Protein AF-A0A948AQM3-F1 (afdb_monomer_lite)

Secondary structure (DSSP, 8-state):
-TT--PPPHHHHTT--TTGGGHHHHHHH-SS------------HHHHHHHHHHHHHHHHHHHHHHT--BTTTB--------BEEESSSSTT--B-TT-SSHHHHHHHHHHHHHHHHHHTSEE-SHHHHHHHHHHHB-TT-TT-TT--BSS-BGGGTHHHHHHHHHHHHHHHHTPPPEEEEEEEEEETTTT-----TTSS------EETTEEEEEEEEEEEE--

Radius of gyration: 18.21 Å; chains: 1; bounding box: 45×46×48 Å

Sequence (223 aa):
LDGIVEVAPGRQAAEHSIEALLPWLGAAVEEPLFVPILVSGMELDTLQAQADALAAVLADICREHGWVPGRDLGLLISADAVHYGCEGWGGNGYAPFGCDEAGHAAGRAQDLTLAAATLAGPLGDASVVAFVRLVWDPSRPDYPDYPYRITWCGLYSIPFGLTVAARLQERLGAPPLTGELLRYGDSVTDGRLAAPGTRLGVTAPNTLAHWVGYATVVYRPED

Structure (mmCIF, N/CA/C/O backbone):
data_AF-A0A948AQM3-F1
#
_entry.id   AF-A0A948AQM3-F1
#
loop_
_atom_site.group_PDB
_atom_site.id
_atom_site.type_symbol
_atom_site.label_atom_id
_atom_site.label_alt_id
_atom_site.label_comp_id
_atom_site.label_asym_id
_atom_site.label_entity_id
_atom_site.label_seq_id
_atom_site.pdbx_PDB_ins_code
_atom_site.Cartn_x
_atom_site.Cartn_y
_atom_site.Cartn_z
_atom_site.occupancy
_atom_site.B_iso_or_equiv
_atom_site.auth_seq_id
_atom_site.auth_comp_id
_atom_site.auth_asym_id
_atom_site.auth_atom_id
_atom_site.pdbx_PDB_model_num
ATOM 1 N N . LEU A 1 1 ? -24.115 5.348 4.100 1.00 53.94 1 LEU A N 1
ATOM 2 C CA . LEU A 1 1 ? -22.843 5.164 3.375 1.00 53.94 1 LEU A CA 1
ATOM 3 C C . LEU A 1 1 ? -23.112 5.529 1.923 1.00 53.94 1 LEU A C 1
ATOM 5 O O . LEU A 1 1 ? -23.433 4.651 1.134 1.00 53.94 1 LEU A O 1
ATOM 9 N N . ASP A 1 2 ? -23.091 6.820 1.596 1.00 58.25 2 ASP A N 1
ATOM 10 C CA . ASP A 1 2 ? -23.223 7.248 0.199 1.00 58.25 2 ASP A CA 1
ATOM 11 C C . ASP A 1 2 ? -21.875 7.016 -0.495 1.00 58.25 2 ASP A C 1
ATOM 13 O O . ASP A 1 2 ? -20.850 7.496 -0.013 1.00 58.25 2 ASP A O 1
ATOM 17 N N . GLY A 1 3 ? -21.866 6.251 -1.591 1.00 62.78 3 GLY A N 1
ATOM 18 C CA . GLY A 1 3 ? -20.657 5.954 -2.376 1.00 62.78 3 GLY A CA 1
ATOM 19 C C . GLY A 1 3 ? -20.102 4.530 -2.245 1.00 62.78 3 GLY A C 1
ATOM 20 O O . GLY A 1 3 ? -19.254 4.152 -3.047 1.00 62.78 3 GLY A O 1
ATOM 21 N N . ILE A 1 4 ? -20.605 3.712 -1.313 1.00 72.50 4 ILE A N 1
ATOM 22 C CA . ILE A 1 4 ? -20.295 2.273 -1.258 1.00 72.50 4 ILE A CA 1
ATOM 23 C C . ILE A 1 4 ? -21.372 1.515 -2.032 1.00 72.50 4 ILE A C 1
ATOM 25 O O . ILE A 1 4 ? -22.563 1.659 -1.757 1.00 72.50 4 ILE A O 1
ATOM 29 N N . VAL A 1 5 ? -20.948 0.710 -3.004 1.00 81.81 5 VAL A N 1
ATOM 30 C CA . VAL A 1 5 ? -21.833 -0.062 -3.882 1.00 81.81 5 VAL A CA 1
ATOM 31 C C . VAL A 1 5 ? -21.447 -1.534 -3.874 1.00 81.81 5 VAL A C 1
ATOM 33 O O . VAL A 1 5 ? -20.279 -1.884 -3.717 1.00 81.81 5 VAL A O 1
ATOM 36 N N . GLU A 1 6 ? -22.434 -2.403 -4.067 1.00 86.31 6 GLU A N 1
ATOM 37 C CA . GLU A 1 6 ? -22.185 -3.825 -4.283 1.00 86.31 6 GLU A CA 1
ATOM 38 C C . GLU A 1 6 ? -21.561 -4.037 -5.669 1.00 86.31 6 GLU A C 1
ATOM 40 O O . GLU A 1 6 ? -22.060 -3.538 -6.683 1.00 86.31 6 GLU A O 1
ATOM 45 N N . VAL A 1 7 ? -20.454 -4.779 -5.720 1.00 85.75 7 VAL A N 1
ATOM 46 C CA . VAL A 1 7 ? -19.784 -5.104 -6.981 1.00 85.75 7 VAL A CA 1
ATOM 47 C C . VAL A 1 7 ? -20.478 -6.298 -7.623 1.00 85.75 7 VAL A C 1
ATOM 49 O O . VAL A 1 7 ? -20.646 -7.343 -7.003 1.00 85.75 7 VAL A O 1
ATOM 52 N N . ALA A 1 8 ? -20.848 -6.163 -8.899 1.00 87.94 8 ALA A N 1
ATOM 53 C CA . ALA A 1 8 ? -21.481 -7.248 -9.641 1.00 87.94 8 ALA A CA 1
ATOM 54 C C . ALA A 1 8 ? -20.597 -8.520 -9.642 1.00 87.94 8 ALA A C 1
ATOM 56 O O . ALA A 1 8 ? -19.400 -8.410 -9.929 1.00 87.94 8 ALA A O 1
ATOM 57 N N . PRO A 1 9 ? -21.159 -9.733 -9.453 1.00 86.94 9 PRO A N 1
ATOM 58 C CA . PRO A 1 9 ? -20.371 -10.965 -9.319 1.00 86.94 9 PRO A CA 1
ATOM 59 C C . PRO A 1 9 ? -19.386 -11.219 -10.466 1.00 86.94 9 PRO A C 1
ATOM 61 O O . PRO A 1 9 ? -18.257 -11.641 -10.241 1.00 86.94 9 PRO A O 1
ATOM 64 N N . GLY A 1 10 ? -19.778 -10.911 -11.707 1.00 88.06 10 GLY A N 1
ATOM 65 C CA . GLY A 1 10 ? -18.899 -11.068 -12.870 1.00 88.06 10 GLY A CA 1
ATOM 66 C C . GLY A 1 10 ? -17.709 -10.103 -12.886 1.00 88.06 10 GLY A C 1
ATOM 67 O O . GLY A 1 10 ? -16.661 -10.447 -13.418 1.00 88.06 10 GLY A O 1
ATOM 68 N N . ARG A 1 11 ? -17.848 -8.909 -12.292 1.00 84.50 11 ARG A N 1
ATOM 69 C CA . ARG A 1 11 ? -16.737 -7.958 -12.125 1.00 84.50 11 ARG A CA 1
ATOM 70 C C . ARG A 1 11 ? -15.799 -8.421 -11.022 1.00 84.50 11 ARG A C 1
ATOM 72 O O . ARG A 1 11 ? -14.595 -8.398 -11.226 1.00 84.50 11 ARG A O 1
ATOM 79 N N . GLN A 1 12 ? -16.352 -8.899 -9.910 1.00 84.69 12 GLN A N 1
ATOM 80 C CA . GLN A 1 12 ? -15.562 -9.461 -8.819 1.00 84.69 12 GLN A CA 1
ATOM 81 C C . GLN A 1 12 ? -14.762 -10.690 -9.274 1.00 84.69 12 GLN A C 1
ATOM 83 O O . GLN A 1 12 ? -13.582 -10.786 -8.974 1.00 84.69 12 GLN A O 1
ATOM 88 N N . ALA A 1 13 ? -15.371 -11.594 -10.047 1.00 84.69 13 ALA A N 1
ATOM 89 C CA . ALA A 1 13 ? -14.701 -12.790 -10.565 1.00 84.69 13 ALA A CA 1
ATOM 90 C C . ALA A 1 13 ? -13.632 -12.502 -11.637 1.00 84.69 13 ALA A C 1
ATOM 92 O O . ALA A 1 13 ? -12.812 -13.368 -11.924 1.00 84.69 13 ALA A O 1
ATOM 93 N N . ALA A 1 14 ? -13.661 -11.323 -12.263 1.00 84.56 14 ALA A N 1
ATOM 94 C CA . ALA A 1 14 ? -12.651 -10.900 -13.233 1.00 84.56 14 ALA A CA 1
ATOM 95 C C . ALA A 1 14 ? -11.462 -10.173 -12.577 1.00 84.56 14 ALA A C 1
ATOM 97 O O . ALA A 1 14 ? -10.446 -9.942 -13.233 1.00 84.56 14 ALA A O 1
ATOM 98 N N . GLU A 1 15 ? -11.601 -9.782 -11.311 1.00 86.12 15 GLU A N 1
ATOM 99 C CA . GLU A 1 15 ? -10.622 -8.997 -10.573 1.00 86.12 15 GLU A CA 1
ATOM 100 C C . GLU A 1 15 ? -9.661 -9.908 -9.805 1.00 86.12 15 GLU A C 1
ATOM 102 O O . GLU A 1 15 ? -10.081 -10.794 -9.065 1.00 86.12 15 GLU A O 1
ATOM 107 N N . HIS A 1 16 ? -8.361 -9.672 -9.963 1.00 84.50 16 HIS A N 1
ATOM 108 C CA . HIS A 1 16 ? -7.306 -10.548 -9.447 1.00 84.50 16 HIS A CA 1
ATOM 109 C C . HIS A 1 16 ? -6.501 -9.913 -8.306 1.00 84.50 16 HIS A C 1
ATOM 111 O O . HIS A 1 16 ? -5.803 -10.627 -7.585 1.00 84.50 16 HIS A O 1
ATOM 117 N N . SER A 1 17 ? -6.620 -8.598 -8.087 1.00 88.00 17 SER A N 1
ATOM 118 C CA . SER A 1 17 ? -5.914 -7.886 -7.011 1.00 88.00 17 SER A CA 1
ATOM 119 C C . SER A 1 17 ? -6.258 -8.420 -5.617 1.00 88.00 17 SER A C 1
ATOM 121 O O . SER A 1 17 ? -5.385 -8.476 -4.754 1.00 88.00 17 SER A O 1
ATOM 123 N N . ILE A 1 18 ? -7.494 -8.872 -5.388 1.00 88.94 18 ILE A N 1
ATOM 124 C CA . ILE A 1 18 ? -7.895 -9.509 -4.122 1.00 88.94 18 ILE A CA 1
ATOM 125 C C . ILE A 1 18 ? -7.553 -11.003 -4.122 1.00 88.94 18 ILE A C 1
ATOM 127 O O . ILE A 1 18 ? -7.060 -11.518 -3.118 1.00 88.94 18 ILE A O 1
ATOM 131 N N . GLU A 1 19 ? -7.789 -11.701 -5.239 1.00 88.06 19 GLU A N 1
ATOM 132 C CA . GLU A 1 19 ? -7.562 -13.149 -5.358 1.00 88.06 19 GLU A CA 1
ATOM 133 C C . GLU A 1 19 ? -6.119 -13.532 -5.000 1.00 88.06 19 GLU A C 1
ATOM 135 O O . GLU A 1 19 ? -5.902 -14.521 -4.299 1.00 88.06 19 GLU A O 1
ATOM 140 N N . ALA A 1 20 ? -5.141 -12.712 -5.401 1.00 86.25 20 ALA A N 1
ATOM 141 C CA . ALA A 1 20 ? -3.721 -12.946 -5.144 1.00 86.25 20 ALA A CA 1
ATOM 142 C C . ALA A 1 20 ? -3.358 -13.066 -3.649 1.00 86.25 20 ALA A C 1
ATOM 144 O O . ALA A 1 20 ? -2.362 -13.708 -3.310 1.00 86.25 20 ALA A O 1
ATOM 145 N N . LEU A 1 21 ? -4.160 -12.489 -2.747 1.00 89.56 21 LEU A N 1
ATOM 146 C CA . LEU A 1 21 ? -3.937 -12.558 -1.300 1.00 89.56 21 LEU A CA 1
ATOM 147 C C . LEU A 1 21 ? -4.507 -13.835 -0.665 1.00 89.56 21 LEU A C 1
ATOM 149 O O . LEU A 1 21 ? -4.036 -14.254 0.393 1.00 89.56 21 LEU A O 1
ATOM 153 N N . LEU A 1 22 ? -5.505 -14.465 -1.292 1.00 88.69 22 LEU A N 1
ATOM 154 C CA . LEU A 1 22 ? -6.268 -15.561 -0.687 1.00 88.69 22 LEU A CA 1
ATOM 155 C C . LEU A 1 22 ? -5.419 -16.801 -0.361 1.00 88.69 22 LEU A C 1
ATOM 157 O O . LEU A 1 22 ? -5.590 -17.334 0.737 1.00 88.69 22 LEU A O 1
ATOM 161 N N . PRO A 1 23 ? -4.481 -17.260 -1.220 1.00 88.12 23 PRO A N 1
ATOM 162 C CA . PRO A 1 23 ? -3.626 -18.396 -0.878 1.00 88.12 23 PRO A CA 1
ATOM 163 C C . PRO A 1 23 ? -2.764 -18.138 0.362 1.00 88.12 23 PRO A C 1
ATOM 165 O O . PRO A 1 23 ? -2.573 -19.036 1.178 1.00 88.12 23 PRO A O 1
ATOM 168 N N . TRP A 1 24 ? -2.268 -16.909 0.524 1.00 89.50 24 TRP A N 1
ATOM 169 C CA . TRP A 1 24 ? -1.444 -16.522 1.669 1.00 89.50 24 TRP A CA 1
ATOM 170 C C . TRP A 1 24 ? -2.276 -16.388 2.938 1.00 89.50 24 TRP A C 1
ATOM 172 O O . TRP A 1 24 ? -1.865 -16.868 3.992 1.00 89.50 24 TRP A O 1
ATOM 182 N N . LEU A 1 25 ? -3.469 -15.802 2.826 1.00 90.75 25 LEU A N 1
ATOM 183 C CA . LEU A 1 25 ? -4.405 -15.703 3.938 1.00 90.75 25 LEU A CA 1
ATOM 184 C C . LEU A 1 25 ? -4.818 -17.092 4.442 1.00 90.75 25 LEU A C 1
ATOM 186 O O . LEU A 1 25 ? -4.755 -17.337 5.641 1.00 90.75 25 LEU A O 1
ATOM 190 N N . GLY A 1 26 ? -5.160 -18.016 3.539 1.00 90.81 26 GLY A N 1
ATOM 191 C CA . GLY A 1 26 ? -5.512 -19.395 3.896 1.00 90.81 26 GLY A CA 1
ATOM 192 C C . GLY A 1 26 ? -4.338 -20.232 4.417 1.00 90.81 26 GLY A C 1
ATOM 193 O O . GLY A 1 26 ? -4.551 -21.219 5.111 1.00 90.81 26 GLY A O 1
ATOM 194 N N . ALA A 1 27 ? -3.094 -19.850 4.111 1.00 91.75 27 ALA A N 1
ATOM 195 C CA . ALA A 1 27 ? -1.911 -20.467 4.711 1.00 91.75 27 ALA A CA 1
ATOM 196 C C . ALA A 1 27 ? -1.614 -19.925 6.121 1.00 91.75 27 ALA A C 1
ATOM 198 O O . ALA A 1 27 ? -1.033 -20.635 6.939 1.00 91.75 27 ALA A O 1
ATOM 199 N N . ALA A 1 28 ? -1.978 -18.669 6.394 1.00 90.50 28 ALA A N 1
ATOM 200 C CA . ALA A 1 28 ? -1.720 -17.997 7.665 1.00 90.50 28 ALA A CA 1
ATOM 201 C C . ALA A 1 28 ? -2.848 -18.183 8.695 1.00 90.50 28 ALA A C 1
ATOM 203 O O . ALA A 1 28 ? -2.590 -18.141 9.897 1.00 90.50 28 ALA A O 1
ATOM 204 N N . VAL A 1 29 ? -4.086 -18.369 8.234 1.00 89.62 29 VAL A N 1
ATOM 205 C CA . VAL A 1 29 ? -5.298 -18.451 9.057 1.00 89.62 29 VAL A CA 1
ATOM 206 C C . VAL A 1 29 ? -6.098 -19.682 8.634 1.00 89.62 29 VAL A C 1
ATOM 208 O O . VAL A 1 29 ? -6.415 -19.828 7.459 1.00 89.62 29 VAL A O 1
ATOM 211 N N . GLU A 1 30 ? -6.425 -20.559 9.588 1.00 86.19 30 GLU A N 1
ATOM 212 C CA . GLU A 1 30 ? -7.079 -21.856 9.328 1.00 86.19 30 GLU A CA 1
ATOM 213 C C . GLU A 1 30 ? -8.487 -21.705 8.724 1.00 86.19 30 GLU A C 1
ATOM 215 O O . GLU A 1 30 ? -8.843 -22.420 7.789 1.00 86.19 30 GLU A O 1
ATOM 220 N N . GLU A 1 31 ? -9.262 -20.725 9.198 1.00 89.00 31 GLU A N 1
ATOM 221 C CA . GLU A 1 31 ? -10.617 -20.426 8.716 1.00 89.00 31 GLU A CA 1
ATOM 222 C C . GLU A 1 31 ? -10.788 -18.911 8.497 1.00 89.00 31 GLU A C 1
ATOM 224 O O . GLU A 1 31 ? -11.353 -18.210 9.341 1.00 89.00 31 GLU A O 1
ATOM 229 N N . PRO A 1 32 ? -10.259 -18.351 7.393 1.00 86.25 32 PRO A N 1
ATOM 230 C CA . PRO A 1 32 ? -10.283 -16.913 7.193 1.00 86.25 32 PRO A CA 1
ATOM 231 C C . PRO A 1 32 ? -11.689 -16.427 6.831 1.00 86.25 32 PRO A C 1
ATOM 233 O O . PRO A 1 32 ? -12.258 -16.816 5.809 1.00 86.25 32 PRO A O 1
ATOM 236 N N . LEU A 1 33 ? -12.216 -15.501 7.631 1.00 92.00 33 LEU A N 1
ATOM 237 C CA . LEU A 1 33 ? -13.349 -14.660 7.256 1.00 92.00 33 LEU A CA 1
ATOM 238 C C . LEU A 1 33 ? -12.812 -13.328 6.743 1.00 92.00 33 LEU A C 1
ATOM 240 O O . LEU A 1 33 ? -12.014 -12.672 7.408 1.00 92.00 33 LEU A O 1
ATOM 244 N N . PHE A 1 34 ? -13.245 -12.924 5.555 1.00 92.19 34 PHE A N 1
ATOM 245 C CA . PHE A 1 34 ? -12.796 -11.682 4.942 1.00 92.19 34 PHE A CA 1
ATOM 246 C C . PHE A 1 34 ? -13.946 -10.968 4.242 1.00 92.19 34 PHE A C 1
ATOM 248 O O . PHE A 1 34 ? -14.882 -11.587 3.735 1.00 92.19 34 PHE A O 1
ATOM 255 N N . VAL A 1 35 ? -13.842 -9.642 4.198 1.00 93.12 35 VAL A N 1
ATOM 256 C CA . VAL A 1 35 ? -14.734 -8.776 3.430 1.00 93.12 35 VAL A CA 1
ATOM 257 C C . VAL A 1 35 ? -13.909 -8.177 2.293 1.00 93.12 35 VAL A C 1
ATOM 259 O O . VAL A 1 35 ? -13.033 -7.353 2.560 1.00 93.12 35 VAL A O 1
ATOM 262 N N . PRO A 1 36 ? -14.123 -8.596 1.035 1.00 92.62 36 PRO A N 1
ATOM 263 C CA . PRO A 1 36 ? -13.407 -8.018 -0.092 1.00 92.62 36 PRO A CA 1
ATOM 264 C C . PRO A 1 36 ? -13.896 -6.586 -0.339 1.00 92.62 36 PRO A C 1
ATOM 266 O O . PRO A 1 36 ? -15.095 -6.350 -0.482 1.00 92.62 36 PRO A O 1
ATOM 269 N N . ILE A 1 37 ? -12.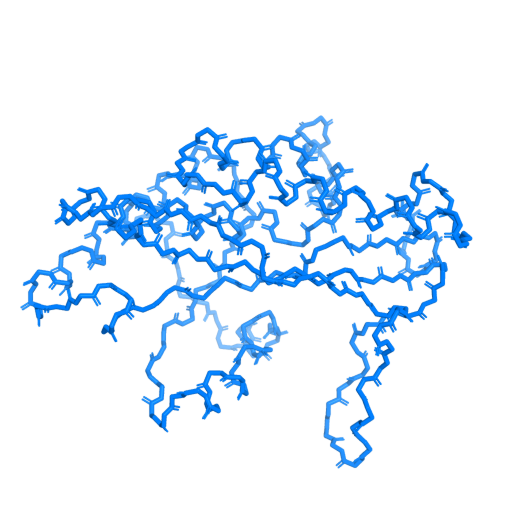965 -5.635 -0.419 1.00 93.19 37 ILE A N 1
ATOM 270 C CA . ILE A 1 37 ? -13.253 -4.231 -0.730 1.00 93.19 37 ILE A CA 1
ATOM 271 C C . ILE A 1 37 ? -12.468 -3.851 -1.980 1.00 93.19 37 ILE A C 1
ATOM 273 O O . ILE A 1 37 ? -11.239 -3.889 -1.984 1.00 93.19 37 ILE A O 1
ATOM 277 N N . LEU A 1 38 ? -13.186 -3.469 -3.036 1.00 92.31 38 LEU A N 1
ATOM 278 C CA . LEU A 1 38 ? -12.586 -2.931 -4.252 1.00 92.31 38 LEU A CA 1
ATOM 279 C C . LEU A 1 38 ? -12.549 -1.409 -4.181 1.00 92.31 38 LEU A C 1
ATOM 281 O O . LEU A 1 38 ? -13.584 -0.757 -4.062 1.00 92.31 38 LEU A O 1
ATOM 285 N N . VAL A 1 39 ? -11.340 -0.857 -4.254 1.00 92.19 39 VAL A N 1
ATOM 286 C CA . VAL A 1 39 ? -11.098 0.586 -4.183 1.00 92.19 39 VAL A CA 1
ATOM 287 C C . VAL A 1 39 ? -11.002 1.137 -5.601 1.00 92.19 39 VAL A C 1
ATOM 289 O O . VAL A 1 39 ? -10.079 0.805 -6.340 1.00 92.19 39 VAL A O 1
ATOM 292 N N . SER A 1 40 ? -11.965 1.970 -5.993 1.00 88.75 40 SER A N 1
ATOM 293 C CA . SER A 1 40 ? -11.965 2.638 -7.296 1.00 88.75 40 SER A CA 1
ATOM 294 C C . SER A 1 40 ? -11.092 3.892 -7.298 1.00 88.75 40 SER A C 1
ATOM 296 O O . SER A 1 40 ? -10.827 4.481 -6.250 1.00 88.75 40 SER A O 1
ATOM 298 N N . GLY A 1 41 ? -10.708 4.354 -8.491 1.00 86.81 41 GLY A N 1
ATOM 299 C CA . GLY A 1 41 ? -10.072 5.660 -8.645 1.00 86.81 41 GLY A CA 1
ATOM 300 C C . GLY A 1 41 ? -10.973 6.786 -8.139 1.00 86.81 41 GLY A C 1
ATOM 301 O O . GLY A 1 41 ? -12.163 6.823 -8.457 1.00 86.81 41 GLY A O 1
ATOM 302 N N . MET A 1 42 ? -10.414 7.672 -7.318 1.00 88.06 42 MET A N 1
ATOM 303 C CA . MET A 1 42 ? -11.123 8.810 -6.736 1.00 88.06 42 MET A CA 1
ATOM 304 C C . MET A 1 42 ? -10.147 9.903 -6.290 1.00 88.06 42 MET A C 1
ATOM 306 O O . MET A 1 42 ? -8.970 9.640 -6.047 1.00 88.06 42 MET A O 1
ATOM 310 N N . GLU A 1 43 ? -10.657 11.122 -6.151 1.00 88.56 43 GLU A N 1
ATOM 311 C CA . GLU A 1 43 ? -9.905 12.257 -5.614 1.00 88.56 43 GLU A CA 1
ATOM 312 C C . GLU A 1 43 ? -9.583 12.069 -4.126 1.00 88.56 43 GLU A C 1
ATOM 314 O O . GLU A 1 43 ? -10.345 11.436 -3.389 1.00 88.56 43 GLU A O 1
ATOM 319 N N . LEU A 1 44 ? -8.479 12.667 -3.669 1.00 89.88 44 LEU A N 1
ATOM 320 C CA . LEU A 1 44 ? -7.965 12.482 -2.308 1.00 89.88 44 LEU A CA 1
ATOM 321 C C . LEU A 1 44 ? -8.991 12.834 -1.217 1.00 89.88 44 LEU A C 1
ATOM 323 O O . LEU A 1 44 ? -9.149 12.074 -0.266 1.00 89.88 44 LEU A O 1
ATOM 327 N N . ASP A 1 45 ? -9.730 13.932 -1.376 1.00 91.75 45 ASP A N 1
ATOM 328 C CA . ASP A 1 45 ? -10.749 14.344 -0.402 1.00 91.75 45 ASP A CA 1
ATOM 329 C C . ASP A 1 45 ? -11.892 13.319 -0.312 1.00 91.75 45 ASP A C 1
ATOM 331 O O . ASP A 1 45 ? -12.403 13.023 0.769 1.00 91.75 45 ASP A O 1
ATOM 335 N N . THR A 1 46 ? -12.273 12.727 -1.452 1.00 92.88 46 THR A N 1
ATOM 336 C CA . THR A 1 46 ? -13.292 11.666 -1.491 1.00 92.88 46 THR A CA 1
ATOM 337 C C . THR A 1 46 ? -12.762 10.400 -0.831 1.00 92.88 46 THR A C 1
ATOM 339 O O . THR A 1 46 ? -13.465 9.792 -0.025 1.00 92.88 46 THR A O 1
ATOM 342 N N . LEU A 1 47 ? -11.510 10.036 -1.114 1.00 93.56 47 LEU A N 1
ATOM 343 C CA . LEU A 1 47 ? -10.828 8.904 -0.494 1.00 93.56 47 LEU A CA 1
ATOM 344 C C . LEU A 1 47 ? -10.814 9.029 1.029 1.00 93.56 47 LEU A C 1
ATOM 346 O O . LEU A 1 47 ? -11.205 8.088 1.718 1.00 93.56 47 LEU A O 1
ATOM 350 N N . GLN A 1 48 ? -10.417 10.190 1.550 1.00 94.81 48 GLN A N 1
ATOM 351 C CA . GLN A 1 48 ? -10.368 10.445 2.989 1.00 94.81 48 GLN A CA 1
ATOM 352 C C . GLN A 1 48 ? -11.761 10.384 3.624 1.00 94.81 48 GLN A C 1
ATOM 354 O O . GLN A 1 48 ? -11.936 9.711 4.637 1.00 94.81 48 GLN A O 1
ATOM 359 N N . ALA A 1 49 ? -12.772 10.995 2.998 1.00 96.12 49 ALA A N 1
ATOM 360 C CA . ALA A 1 49 ? -14.143 10.957 3.504 1.00 96.12 49 ALA A CA 1
ATOM 361 C C . ALA A 1 49 ? -14.717 9.527 3.560 1.00 96.12 49 ALA A C 1
ATOM 363 O O . ALA A 1 49 ? -15.368 9.150 4.538 1.00 96.12 49 ALA A O 1
ATOM 364 N N . GLN A 1 50 ? -14.466 8.710 2.532 1.00 96.50 50 GLN A N 1
ATOM 365 C CA . GLN A 1 50 ? -14.916 7.315 2.501 1.00 96.50 50 GLN A CA 1
ATOM 366 C C . GLN A 1 50 ? -14.134 6.440 3.491 1.00 96.50 50 GLN A C 1
ATOM 368 O O . GLN A 1 50 ? -14.722 5.580 4.151 1.00 96.50 50 GLN A O 1
ATOM 373 N N . ALA A 1 51 ? -12.830 6.684 3.649 1.00 97.44 51 ALA A N 1
ATOM 374 C CA . ALA A 1 51 ? -12.003 6.002 4.639 1.00 97.44 51 ALA A CA 1
ATOM 375 C C . ALA A 1 51 ? -12.468 6.309 6.073 1.00 97.44 51 ALA A C 1
ATOM 377 O O . ALA A 1 51 ? -12.603 5.392 6.883 1.00 97.44 51 ALA A O 1
ATOM 378 N N . ASP A 1 52 ? -12.800 7.570 6.370 1.00 97.75 52 ASP A N 1
ATOM 379 C CA . ASP A 1 52 ? -13.352 7.987 7.663 1.00 97.75 52 ASP A CA 1
ATOM 380 C C . ASP A 1 52 ? -14.685 7.294 7.971 1.00 97.75 52 ASP A C 1
ATOM 382 O O . ASP A 1 52 ? -14.921 6.884 9.114 1.00 97.75 52 ASP A O 1
ATOM 386 N N . ALA A 1 53 ? -15.553 7.161 6.963 1.00 97.88 53 ALA A N 1
ATOM 387 C CA . ALA A 1 53 ? -16.843 6.492 7.092 1.00 97.88 53 ALA A CA 1
ATOM 388 C C . ALA A 1 53 ? -16.682 4.987 7.355 1.00 97.88 53 ALA A C 1
ATOM 390 O O . ALA A 1 53 ? -17.330 4.449 8.255 1.00 97.88 53 ALA A O 1
ATOM 391 N N . LEU A 1 54 ? -15.788 4.313 6.624 1.00 97.81 54 LEU A N 1
ATOM 392 C CA . LEU A 1 54 ? -15.491 2.898 6.847 1.00 97.81 54 LEU A CA 1
ATOM 393 C C . LEU A 1 54 ? -14.847 2.668 8.222 1.00 97.81 54 LEU A C 1
ATOM 395 O O . LEU A 1 54 ? -15.268 1.774 8.953 1.00 97.81 54 LEU A O 1
ATOM 399 N N . ALA A 1 55 ? -13.885 3.504 8.619 1.00 98.38 55 ALA A N 1
ATOM 400 C CA . ALA A 1 55 ? -13.254 3.423 9.933 1.00 98.38 55 ALA A CA 1
ATOM 401 C C . ALA A 1 55 ? -14.258 3.622 11.081 1.00 98.38 55 ALA A C 1
ATOM 403 O O . ALA A 1 55 ? -14.124 2.985 12.124 1.00 98.38 55 ALA A O 1
ATOM 404 N N . ALA A 1 56 ? -15.276 4.474 10.900 1.00 98.56 56 ALA A N 1
ATOM 405 C CA . ALA A 1 56 ? -16.354 4.634 11.875 1.00 98.56 56 ALA A CA 1
ATOM 406 C C . ALA A 1 56 ? -17.136 3.330 12.076 1.00 98.56 56 ALA A C 1
ATOM 408 O O . ALA A 1 56 ? -17.287 2.882 13.210 1.00 98.56 56 ALA A O 1
ATOM 409 N N . VAL A 1 57 ? -17.554 2.693 10.978 1.00 98.19 57 VAL A N 1
ATOM 410 C CA . VAL A 1 57 ? -18.288 1.419 11.012 1.00 98.19 57 VAL A CA 1
ATOM 411 C C . VAL A 1 57 ? -17.446 0.315 11.651 1.00 98.19 57 VAL A C 1
ATOM 413 O O . VAL A 1 57 ? -17.930 -0.395 12.528 1.00 98.19 57 VAL A O 1
ATOM 416 N N . LEU A 1 58 ? -16.173 0.193 11.266 1.00 98.31 58 LEU A N 1
ATOM 417 C CA . LEU A 1 58 ? -15.266 -0.798 11.851 1.00 98.31 58 LEU A CA 1
ATOM 418 C C . LEU A 1 58 ? -15.047 -0.560 13.350 1.00 98.31 58 LEU A C 1
ATOM 420 O O . LEU A 1 58 ? -15.031 -1.515 14.121 1.00 98.31 58 LEU A O 1
ATOM 424 N N . ALA A 1 59 ? -14.918 0.697 13.784 1.00 98.69 59 ALA A N 1
ATOM 425 C CA . ALA A 1 59 ? -14.774 1.019 15.200 1.00 98.69 59 ALA A CA 1
ATOM 426 C C . ALA A 1 59 ? -16.024 0.634 16.006 1.00 98.69 59 ALA A C 1
ATOM 428 O O . ALA A 1 59 ? -15.894 0.125 17.118 1.00 98.69 59 ALA A O 1
ATOM 429 N N . ASP A 1 60 ? -17.221 0.848 15.458 1.00 98.62 60 ASP A N 1
ATOM 430 C CA . ASP A 1 60 ? -18.475 0.461 16.110 1.00 98.62 60 ASP A CA 1
ATOM 431 C C . ASP A 1 60 ? -18.595 -1.064 16.232 1.00 98.62 60 ASP A C 1
ATOM 433 O O . ASP A 1 60 ? -18.857 -1.555 17.330 1.00 98.62 60 ASP A O 1
ATOM 437 N N . ILE A 1 61 ? -18.271 -1.808 15.167 1.00 98.38 61 ILE A N 1
ATOM 438 C CA . ILE A 1 61 ? -18.192 -3.280 15.185 1.00 98.38 61 ILE A CA 1
ATOM 439 C C . ILE A 1 61 ? -17.190 -3.750 16.249 1.00 98.38 61 ILE A C 1
ATOM 441 O O . ILE A 1 61 ? -17.505 -4.621 17.061 1.00 98.38 61 ILE A O 1
ATOM 445 N N . CYS A 1 62 ? -15.997 -3.150 16.304 1.00 98.38 62 CYS A N 1
ATOM 446 C CA . CYS A 1 62 ? -15.000 -3.522 17.303 1.00 98.38 62 CYS A CA 1
ATOM 447 C C . CYS A 1 62 ? -15.491 -3.293 18.735 1.00 98.38 62 CYS A C 1
ATOM 449 O O . CYS A 1 62 ? -15.257 -4.135 19.599 1.00 98.38 62 CYS A O 1
ATOM 451 N N . ARG A 1 63 ? -16.200 -2.190 19.001 1.00 98.44 63 ARG A N 1
ATOM 452 C CA . ARG A 1 63 ? -16.769 -1.921 20.331 1.00 98.44 63 ARG A CA 1
ATOM 453 C C . ARG A 1 63 ? -17.911 -2.871 20.675 1.00 98.44 63 ARG A C 1
ATOM 455 O O . ARG A 1 63 ? -17.975 -3.328 21.812 1.00 98.44 63 ARG A O 1
ATOM 462 N N . GLU A 1 64 ? -18.786 -3.166 19.718 1.00 98.56 64 GLU A N 1
ATOM 463 C CA . GLU A 1 64 ? -19.921 -4.075 19.905 1.00 98.56 64 GLU A CA 1
ATOM 464 C C . GLU A 1 64 ? -19.455 -5.498 20.231 1.00 98.56 64 GLU A C 1
ATOM 466 O O . GLU A 1 64 ? -19.961 -6.124 21.163 1.00 98.56 64 GLU A O 1
ATOM 471 N N . HIS A 1 65 ? -18.453 -5.991 19.503 1.00 97.81 65 HIS A N 1
ATOM 472 C CA . HIS A 1 65 ? -17.958 -7.359 19.646 1.00 97.81 65 HIS A CA 1
ATOM 473 C C . HIS A 1 65 ? -16.756 -7.500 20.591 1.00 97.81 65 HIS A C 1
ATOM 475 O O . HIS A 1 65 ? -16.316 -8.619 20.857 1.00 97.81 65 HIS A O 1
ATOM 481 N N . GLY A 1 66 ? -16.205 -6.394 21.097 1.00 97.50 66 GLY A N 1
ATOM 482 C CA . GLY A 1 66 ? -14.966 -6.399 21.878 1.00 97.50 66 GLY A CA 1
ATOM 483 C C . GLY A 1 66 ? -13.736 -6.836 21.070 1.00 97.50 66 GLY A C 1
ATOM 484 O O . GLY A 1 66 ? -12.801 -7.403 21.641 1.00 97.50 66 GLY A O 1
ATOM 485 N N . TRP A 1 67 ? -13.743 -6.615 19.752 1.00 97.50 67 TRP A N 1
ATOM 486 C CA . TRP A 1 67 ? -12.626 -6.959 18.872 1.00 97.50 67 TRP A CA 1
ATOM 487 C C . TRP A 1 67 ? -11.448 -6.004 19.048 1.00 97.50 67 TRP A C 1
ATOM 489 O O . TRP A 1 67 ? -11.605 -4.791 19.200 1.00 97.50 67 TRP A O 1
ATOM 499 N N . VAL A 1 68 ? -10.250 -6.572 18.968 1.00 95.38 68 VAL A N 1
ATOM 500 C CA . VAL A 1 68 ? -8.972 -5.869 19.032 1.00 95.38 68 VAL A CA 1
ATOM 501 C C . VAL A 1 68 ? -8.326 -5.908 17.643 1.00 95.38 68 VAL A C 1
ATOM 503 O O . VAL A 1 68 ? -7.992 -6.998 17.164 1.00 95.38 68 VAL A O 1
ATOM 506 N N . PRO A 1 69 ? -8.125 -4.754 16.976 1.00 94.94 69 PRO A N 1
ATOM 507 C CA . PRO A 1 69 ? -7.369 -4.692 15.728 1.00 94.94 69 PRO A CA 1
ATOM 508 C C . PRO A 1 69 ? -5.976 -5.320 15.867 1.00 94.94 69 PRO A C 1
ATOM 510 O O . PRO A 1 69 ? -5.322 -5.189 16.899 1.00 94.94 69 PRO A O 1
ATOM 513 N N . GLY A 1 70 ? -5.541 -6.044 14.838 1.00 91.44 70 GLY A N 1
ATOM 514 C CA . GLY A 1 70 ? -4.312 -6.842 14.841 1.00 91.44 70 GLY A CA 1
ATOM 515 C C . GLY A 1 70 ? -4.450 -8.227 15.484 1.00 91.44 70 GLY A C 1
ATOM 516 O O . GLY A 1 70 ? -3.583 -9.069 15.268 1.00 91.44 70 GLY A O 1
ATOM 517 N N . ARG A 1 71 ? -5.537 -8.495 16.224 1.00 91.56 71 ARG A N 1
ATOM 518 C CA . ARG A 1 71 ? -5.868 -9.828 16.759 1.00 91.56 71 ARG A CA 1
ATOM 519 C C . ARG A 1 71 ? -7.113 -10.411 16.099 1.00 91.56 71 ARG A C 1
ATOM 521 O O . ARG A 1 71 ? -7.054 -11.503 15.552 1.00 91.56 71 ARG A O 1
ATOM 528 N N . ASP A 1 72 ? -8.220 -9.675 16.160 1.00 94.44 72 ASP A N 1
ATOM 529 C CA . ASP A 1 72 ? -9.538 -10.141 15.705 1.00 94.44 72 ASP A CA 1
ATOM 530 C C . ASP A 1 72 ? -9.951 -9.497 14.370 1.00 94.44 72 ASP A C 1
ATOM 532 O O . ASP A 1 72 ? -10.793 -10.026 13.652 1.00 94.44 72 ASP A O 1
ATOM 536 N N . LEU A 1 73 ? -9.345 -8.354 14.029 1.00 95.12 73 LEU A N 1
ATOM 537 C CA . LEU A 1 73 ? -9.560 -7.621 12.781 1.00 95.12 73 LEU A CA 1
ATOM 538 C C . LEU A 1 73 ? -8.212 -7.223 12.175 1.00 95.12 73 LEU A C 1
ATOM 540 O O . LEU A 1 73 ? -7.415 -6.550 12.828 1.00 95.12 73 LEU A O 1
ATOM 544 N N . GLY A 1 74 ? -7.976 -7.593 10.918 1.00 94.06 74 GLY A N 1
ATOM 545 C CA . GLY A 1 74 ? -6.805 -7.190 10.139 1.00 94.06 74 GLY A CA 1
ATOM 546 C C . GLY A 1 74 ? -7.202 -6.459 8.859 1.00 94.06 74 GLY A C 1
ATOM 547 O O . GLY A 1 74 ? -8.276 -6.696 8.308 1.00 94.06 74 GLY A O 1
ATOM 548 N N . LEU A 1 75 ? -6.322 -5.582 8.376 1.00 96.06 75 LEU A N 1
ATOM 549 C CA . LEU A 1 75 ? -6.453 -4.927 7.076 1.00 96.06 75 LEU A CA 1
ATOM 550 C C . LEU A 1 75 ? -5.335 -5.431 6.165 1.00 96.06 75 LEU A C 1
ATOM 552 O O . LEU A 1 75 ? -4.159 -5.306 6.501 1.00 96.06 75 LEU A O 1
ATOM 556 N N . LEU A 1 76 ? -5.706 -6.000 5.020 1.00 95.88 76 LEU A N 1
ATOM 557 C CA . LEU A 1 76 ? -4.770 -6.396 3.973 1.00 95.88 76 LEU A CA 1
ATOM 558 C C . LEU A 1 76 ? -4.977 -5.479 2.771 1.00 95.88 76 LEU A C 1
ATOM 560 O O . LEU A 1 76 ? -6.080 -5.381 2.236 1.00 95.88 76 LEU A O 1
ATOM 564 N N . ILE A 1 77 ? -3.903 -4.818 2.350 1.00 96.88 77 ILE A N 1
ATOM 565 C CA . ILE A 1 77 ? -3.899 -3.913 1.205 1.00 96.88 77 ILE A CA 1
ATOM 566 C C . ILE A 1 77 ? -3.108 -4.587 0.089 1.00 96.88 77 ILE A C 1
ATOM 568 O O . ILE A 1 77 ? -1.924 -4.871 0.254 1.00 96.88 77 ILE A O 1
ATOM 572 N N . SER A 1 78 ? -3.768 -4.838 -1.040 1.00 95.62 78 SER A N 1
ATOM 573 C CA . SER A 1 78 ? -3.118 -5.392 -2.226 1.00 95.62 78 SER A CA 1
ATOM 574 C C . SER A 1 78 ? -2.577 -4.279 -3.116 1.00 95.62 78 SER A C 1
ATOM 576 O O . SER A 1 78 ? -3.321 -3.362 -3.493 1.00 95.62 78 SER A O 1
ATOM 578 N N . ALA A 1 79 ? -1.288 -4.359 -3.434 1.00 94.88 79 ALA A N 1
ATOM 579 C CA . ALA A 1 79 ? -0.621 -3.490 -4.388 1.00 94.88 79 ALA A CA 1
ATOM 580 C C . ALA A 1 79 ? 0.718 -4.093 -4.828 1.00 94.88 79 ALA A C 1
ATOM 582 O O . ALA A 1 79 ? 1.511 -4.524 -3.990 1.00 94.88 79 ALA A O 1
ATOM 583 N N . ASP A 1 80 ? 0.992 -4.025 -6.127 1.00 94.44 80 ASP A N 1
ATOM 584 C CA . ASP A 1 80 ? 2.365 -4.039 -6.625 1.00 94.44 80 ASP A CA 1
ATOM 585 C C . ASP A 1 80 ? 3.013 -2.663 -6.389 1.00 94.44 80 ASP A C 1
ATOM 587 O O . ASP A 1 80 ? 2.324 -1.641 -6.247 1.00 94.44 80 ASP A O 1
ATOM 591 N N . ALA A 1 81 ? 4.347 -2.644 -6.346 1.00 95.69 81 ALA A N 1
ATOM 592 C CA . ALA A 1 81 ? 5.128 -1.413 -6.380 1.00 95.69 81 ALA A CA 1
ATOM 593 C C . ALA A 1 81 ? 5.244 -0.938 -7.841 1.00 95.69 81 ALA A C 1
ATOM 595 O O . ALA A 1 81 ? 4.241 -0.913 -8.559 1.00 95.69 81 ALA A O 1
ATOM 596 N N . VAL A 1 82 ? 6.424 -0.529 -8.315 1.00 95.00 82 VAL A N 1
ATOM 597 C CA . VAL A 1 82 ? 6.539 0.022 -9.669 1.00 95.00 82 VAL A CA 1
ATOM 598 C C . VAL A 1 82 ? 6.316 -1.040 -10.735 1.00 95.00 82 VAL A C 1
ATOM 600 O O . VAL A 1 82 ? 6.927 -2.104 -10.718 1.00 95.00 82 VAL A O 1
ATOM 603 N N . HIS A 1 83 ? 5.501 -0.712 -11.727 1.00 93.44 83 HIS A N 1
ATOM 604 C CA . HIS A 1 83 ? 5.572 -1.346 -13.034 1.00 93.44 83 HIS A CA 1
ATOM 605 C C . HIS A 1 83 ? 6.554 -0.533 -13.882 1.00 93.44 83 HIS A C 1
ATOM 607 O O . HIS A 1 83 ? 6.265 0.596 -14.271 1.00 93.44 83 HIS A O 1
ATOM 613 N N . TYR A 1 84 ? 7.738 -1.062 -14.161 1.00 94.62 84 TYR A N 1
ATOM 614 C CA . TYR A 1 84 ? 8.812 -0.339 -14.841 1.00 94.62 84 TYR A CA 1
ATOM 615 C C . TYR A 1 84 ? 9.098 -0.968 -16.201 1.00 94.62 84 TYR A C 1
ATOM 617 O O . TYR A 1 84 ? 9.192 -2.186 -16.319 1.00 94.62 84 TYR A O 1
ATOM 625 N N . GLY A 1 85 ? 9.285 -0.163 -17.244 1.00 93.38 85 GLY A N 1
ATOM 626 C CA . GLY A 1 85 ? 9.737 -0.663 -18.536 1.00 93.38 85 GLY A CA 1
ATOM 627 C C . GLY A 1 85 ? 9.509 0.270 -19.717 1.00 93.38 85 GLY A C 1
ATOM 628 O O . GLY A 1 85 ? 8.776 1.251 -19.645 1.00 93.38 85 GLY A O 1
ATOM 629 N N . CYS A 1 86 ? 10.136 -0.075 -20.835 1.00 90.88 86 CYS A N 1
ATOM 630 C CA . CYS A 1 86 ? 9.993 0.580 -22.135 1.00 90.88 86 CYS A CA 1
ATOM 631 C C . CYS A 1 86 ? 9.265 -0.301 -23.165 1.00 90.88 86 CYS A C 1
ATOM 633 O O . CYS A 1 86 ? 8.949 0.176 -24.252 1.00 90.88 86 CYS A O 1
ATOM 635 N N . GLU A 1 87 ? 8.953 -1.559 -22.832 1.00 88.81 87 GLU A N 1
ATOM 636 C CA . GLU A 1 87 ? 8.279 -2.513 -23.721 1.00 88.81 87 GLU A CA 1
ATOM 637 C C . GLU A 1 87 ? 7.007 -3.098 -23.090 1.00 88.81 87 GLU A C 1
ATOM 639 O O . GLU A 1 87 ? 6.929 -3.297 -21.882 1.00 88.81 87 GLU A O 1
ATOM 644 N N . GLY A 1 88 ? 5.993 -3.413 -23.903 1.00 78.56 88 GLY A N 1
ATOM 645 C CA . GLY A 1 88 ? 4.764 -4.070 -23.424 1.00 78.56 88 GLY A CA 1
ATOM 646 C C . GLY A 1 88 ? 3.738 -3.151 -22.742 1.00 78.56 88 GLY A C 1
ATOM 647 O O . GLY A 1 88 ? 2.885 -3.646 -22.017 1.00 78.56 88 GLY A O 1
ATOM 648 N N . TRP A 1 89 ? 3.802 -1.836 -22.994 1.00 71.56 89 TRP A N 1
ATOM 649 C CA . TRP A 1 89 ? 2.995 -0.798 -22.323 1.00 71.5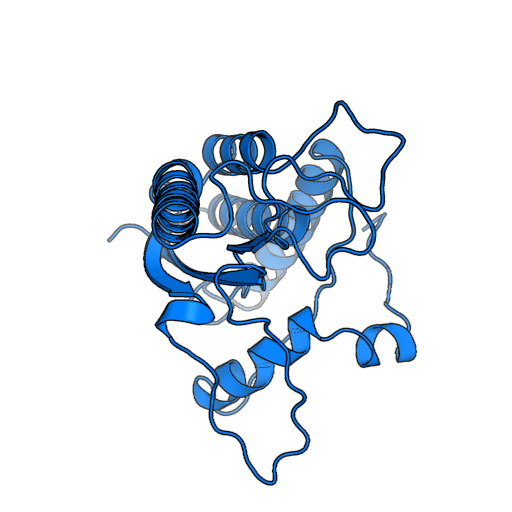6 89 TRP A CA 1
ATOM 650 C C . TRP A 1 89 ? 1.863 -0.179 -23.160 1.00 71.56 89 TRP A C 1
ATOM 652 O O . TRP A 1 89 ? 1.253 0.802 -22.749 1.00 71.56 89 TRP A O 1
ATOM 662 N N . GLY A 1 90 ? 1.602 -0.674 -24.374 1.00 64.50 90 GLY A N 1
ATOM 663 C CA . GLY A 1 90 ? 0.513 -0.161 -25.224 1.00 64.50 90 GLY A CA 1
ATOM 664 C C . GLY A 1 90 ? 0.646 1.301 -25.694 1.00 64.50 90 GLY A C 1
ATOM 665 O O . GLY A 1 90 ? -0.238 1.778 -26.397 1.00 64.50 90 GLY A O 1
ATOM 666 N N . GLY A 1 91 ? 1.736 2.006 -25.361 1.00 67.06 91 GLY A N 1
ATOM 667 C CA . GLY A 1 91 ? 2.029 3.349 -25.874 1.00 67.06 91 GLY A CA 1
ATOM 668 C C . GLY A 1 91 ? 3.017 4.162 -25.033 1.00 67.06 91 GLY A C 1
ATOM 669 O O . GLY A 1 91 ? 3.914 4.774 -25.603 1.00 67.06 91 GLY A O 1
ATOM 670 N N . ASN A 1 92 ? 2.904 4.126 -23.697 1.00 71.88 92 ASN A N 1
ATOM 671 C CA . ASN A 1 92 ? 3.732 4.929 -22.785 1.00 71.88 92 ASN A CA 1
ATOM 672 C C . ASN A 1 92 ? 4.393 4.052 -21.714 1.00 71.88 92 ASN A C 1
ATOM 674 O O . ASN A 1 92 ? 3.775 3.731 -20.704 1.00 71.88 92 ASN A O 1
ATOM 678 N N . GLY A 1 93 ? 5.653 3.676 -21.934 1.00 86.69 93 GLY A N 1
ATOM 679 C CA . GLY A 1 93 ? 6.451 3.002 -20.910 1.00 86.69 93 GLY A CA 1
ATOM 680 C C . GLY A 1 93 ? 6.810 3.920 -19.739 1.00 86.69 93 GLY A C 1
ATOM 681 O O . GLY A 1 93 ? 6.811 5.147 -19.862 1.00 86.69 93 GLY A O 1
ATOM 682 N N . TYR A 1 94 ? 7.170 3.313 -18.613 1.00 91.81 94 TYR A N 1
ATOM 683 C CA . TYR A 1 94 ? 7.773 3.983 -17.469 1.00 91.81 94 TYR A CA 1
ATOM 684 C C . TYR A 1 94 ? 9.210 3.501 -17.271 1.00 91.81 94 TYR A C 1
ATOM 686 O O . TYR A 1 94 ? 9.459 2.532 -16.564 1.00 91.81 94 TYR A O 1
ATOM 694 N N . ALA A 1 95 ? 10.166 4.168 -17.918 1.00 94.62 95 ALA A N 1
ATOM 695 C CA . ALA A 1 95 ? 11.589 3.856 -17.775 1.00 94.62 95 ALA A CA 1
ATOM 696 C C . ALA A 1 95 ? 12.454 5.126 -17.682 1.00 94.62 95 ALA A C 1
ATOM 698 O O . ALA A 1 95 ? 13.323 5.343 -18.531 1.00 94.62 95 ALA A O 1
ATOM 699 N N . PRO A 1 96 ? 12.220 6.003 -16.683 1.00 95.62 96 PRO A N 1
ATOM 700 C CA . PRO A 1 96 ? 12.922 7.285 -16.574 1.00 95.62 96 PRO A CA 1
ATOM 701 C C . PRO A 1 96 ? 14.445 7.149 -16.418 1.00 95.62 96 PRO A C 1
ATOM 703 O O . PRO A 1 96 ? 15.166 8.106 -16.693 1.00 95.62 96 PRO A O 1
ATOM 706 N N . PHE A 1 97 ? 14.937 5.977 -16.009 1.00 97.50 97 PHE A N 1
ATOM 707 C CA . PHE A 1 97 ? 16.360 5.693 -15.824 1.00 97.50 97 PHE A CA 1
ATOM 708 C C . PHE A 1 97 ? 16.939 4.755 -16.897 1.00 97.50 97 PHE A C 1
ATOM 710 O O . PHE A 1 97 ? 18.085 4.336 -16.778 1.00 97.50 97 PHE A O 1
ATOM 717 N N . GLY A 1 98 ? 16.175 4.427 -17.947 1.00 96.69 98 GLY A N 1
ATOM 718 C CA . GLY A 1 98 ? 16.570 3.459 -18.978 1.00 96.69 98 GLY A CA 1
ATOM 719 C C . GLY A 1 98 ? 16.174 2.012 -18.657 1.00 96.69 98 GLY A C 1
ATOM 720 O O . GLY A 1 98 ? 15.644 1.728 -17.587 1.00 96.69 98 GLY A O 1
ATOM 721 N N . CYS A 1 99 ? 16.396 1.102 -19.608 1.00 96.12 99 CYS A N 1
ATOM 722 C CA . CYS A 1 99 ? 15.979 -0.313 -19.566 1.00 96.12 99 CYS A CA 1
ATOM 723 C C . CYS A 1 99 ? 17.171 -1.287 -19.533 1.00 96.12 99 CYS A C 1
ATOM 725 O O . CYS A 1 99 ? 17.133 -2.363 -20.129 1.00 96.12 99 CYS A O 1
ATOM 727 N N . ASP A 1 100 ? 18.259 -0.880 -18.889 1.00 96.75 100 ASP A N 1
ATOM 728 C CA . ASP A 1 100 ? 19.445 -1.698 -18.656 1.00 96.75 100 ASP A CA 1
ATOM 729 C C . ASP A 1 100 ? 19.606 -1.999 -17.155 1.00 96.75 100 ASP A C 1
ATOM 731 O O . ASP A 1 100 ? 18.737 -1.683 -16.339 1.00 96.75 100 ASP A O 1
ATOM 735 N N . GLU A 1 101 ? 20.711 -2.640 -16.775 1.00 97.94 101 GLU A N 1
ATOM 736 C CA . GLU A 1 101 ? 20.996 -2.973 -15.374 1.00 97.94 101 GLU A CA 1
ATOM 737 C C . GLU A 1 101 ? 21.101 -1.722 -14.486 1.00 97.94 101 GLU A C 1
ATOM 739 O O . GLU A 1 101 ? 20.679 -1.746 -13.329 1.00 97.94 101 GLU A O 1
ATOM 744 N N . ALA A 1 102 ? 21.620 -0.611 -15.022 1.00 98.25 102 ALA A N 1
ATOM 745 C CA . ALA A 1 102 ? 21.720 0.646 -14.287 1.00 98.25 102 ALA A CA 1
ATOM 746 C C . ALA A 1 102 ? 20.332 1.267 -14.062 1.00 98.25 102 ALA A C 1
ATOM 748 O O . ALA A 1 102 ? 20.033 1.718 -12.954 1.00 98.25 102 ALA A O 1
ATOM 749 N N . GLY A 1 103 ? 19.469 1.236 -15.079 1.00 98.06 103 GLY A N 1
ATOM 750 C CA . GLY A 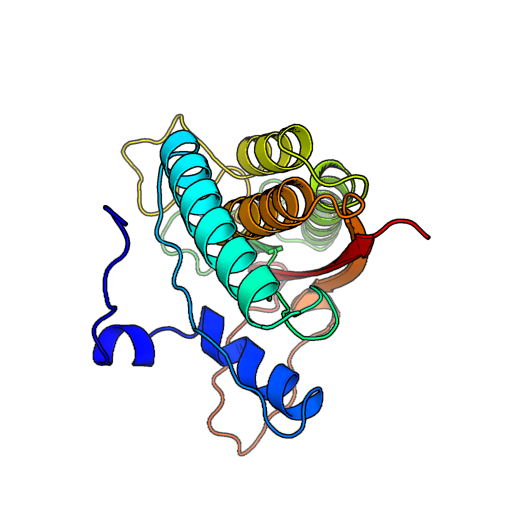1 103 ? 18.080 1.673 -14.987 1.00 98.06 103 GLY A CA 1
ATOM 751 C C . GLY A 1 103 ? 17.252 0.819 -14.028 1.00 98.06 103 GLY A C 1
ATOM 752 O O . GLY A 1 103 ? 16.501 1.362 -13.219 1.00 98.06 103 GLY A O 1
ATOM 753 N N . HIS A 1 104 ? 17.441 -0.504 -14.043 1.00 97.94 104 HIS A N 1
ATOM 754 C CA . HIS A 1 104 ? 16.834 -1.422 -13.071 1.00 97.94 104 HIS A CA 1
ATOM 755 C C . HIS A 1 104 ? 17.278 -1.106 -11.640 1.00 97.94 104 HIS A C 1
ATOM 757 O O . HIS A 1 104 ? 16.430 -0.920 -10.767 1.00 97.94 104 HIS A O 1
ATOM 763 N N . ALA A 1 105 ? 18.581 -0.940 -11.398 1.00 98.38 105 ALA A N 1
ATOM 764 C CA . ALA A 1 105 ? 19.094 -0.561 -10.082 1.00 98.38 105 ALA A CA 1
ATOM 765 C C . ALA A 1 105 ? 18.543 0.798 -9.605 1.00 98.38 105 ALA A C 1
ATOM 767 O O . ALA A 1 105 ? 18.170 0.937 -8.437 1.00 98.38 105 ALA A O 1
ATOM 768 N N . ALA A 1 106 ? 18.445 1.787 -10.499 1.00 98.56 106 ALA A N 1
ATOM 769 C CA . ALA A 1 106 ? 17.887 3.101 -10.189 1.00 98.56 106 ALA A CA 1
ATOM 770 C C . ALA A 1 106 ? 16.375 3.050 -9.904 1.00 98.56 106 ALA A C 1
ATOM 772 O O . ALA A 1 106 ? 15.920 3.673 -8.945 1.00 98.56 106 ALA A O 1
ATOM 773 N N . GLY A 1 107 ? 15.607 2.270 -10.670 1.00 97.8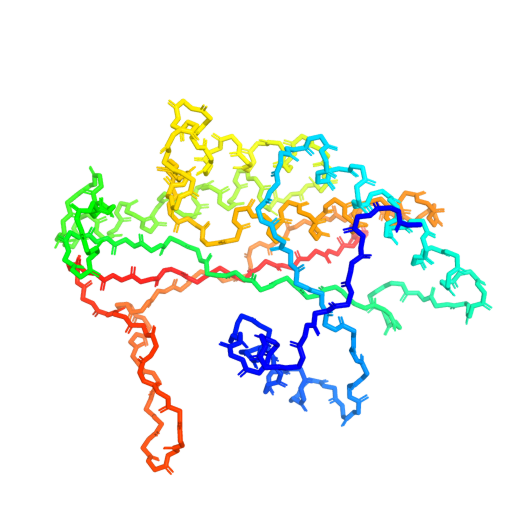8 107 GLY A N 1
ATOM 774 C CA . GLY A 1 107 ? 14.182 2.044 -10.416 1.00 97.88 107 GLY A CA 1
ATOM 775 C C . GLY A 1 107 ? 13.936 1.339 -9.080 1.00 97.88 107 GLY A C 1
ATOM 776 O O . GLY A 1 107 ? 13.111 1.785 -8.289 1.00 97.88 107 GLY A O 1
ATOM 777 N N . ARG A 1 108 ? 14.727 0.309 -8.745 1.00 98.25 108 ARG A N 1
ATOM 778 C CA . ARG A 1 108 ? 14.683 -0.319 -7.409 1.00 98.25 108 ARG A CA 1
ATOM 779 C C . ARG A 1 108 ? 14.997 0.683 -6.294 1.00 98.25 108 ARG A C 1
ATOM 781 O O . ARG A 1 108 ? 14.348 0.674 -5.250 1.00 98.25 108 ARG A O 1
ATOM 788 N N . ALA A 1 109 ? 15.999 1.540 -6.493 1.00 98.50 109 ALA A N 1
ATOM 789 C CA . ALA A 1 109 ? 16.362 2.563 -5.515 1.00 98.50 109 ALA A CA 1
ATOM 790 C C . ALA A 1 109 ? 15.252 3.614 -5.333 1.00 98.50 109 ALA A C 1
ATOM 792 O O . ALA A 1 109 ? 15.024 4.065 -4.208 1.00 98.50 109 ALA A O 1
ATOM 793 N N . GLN A 1 110 ? 14.547 3.978 -6.408 1.00 98.38 110 GLN A N 1
ATOM 794 C CA . GLN A 1 110 ? 13.373 4.849 -6.356 1.00 98.38 110 GLN A CA 1
ATOM 795 C C . GLN A 1 110 ? 12.274 4.251 -5.472 1.00 98.38 110 GLN A C 1
ATOM 797 O O . GLN A 1 110 ? 11.794 4.944 -4.576 1.00 98.38 110 GLN A O 1
ATOM 802 N N . ASP A 1 111 ? 11.932 2.977 -5.667 1.00 97.62 111 ASP A N 1
ATOM 803 C CA . ASP A 1 111 ? 10.893 2.300 -4.883 1.00 97.62 111 ASP A CA 1
ATOM 804 C C . ASP A 1 111 ? 11.251 2.207 -3.403 1.00 97.62 111 ASP A C 1
ATOM 806 O O . ASP A 1 111 ? 10.445 2.561 -2.542 1.00 97.62 111 ASP A O 1
ATOM 810 N N . LEU A 1 112 ? 12.486 1.802 -3.098 1.00 98.25 112 LEU A N 1
ATOM 811 C CA . LEU A 1 112 ? 12.986 1.755 -1.725 1.00 98.25 112 LEU A CA 1
ATOM 812 C C . LEU A 1 112 ? 12.957 3.137 -1.060 1.00 98.25 112 LEU A C 1
ATOM 814 O O . LEU A 1 112 ? 12.554 3.256 0.096 1.00 98.25 112 LEU A O 1
ATOM 818 N N . THR A 1 113 ? 13.355 4.185 -1.788 1.00 97.88 113 THR A N 1
ATOM 819 C CA . THR A 1 113 ? 13.349 5.568 -1.286 1.00 97.88 113 THR A CA 1
ATOM 820 C C . THR A 1 113 ? 11.926 6.053 -1.033 1.00 97.88 113 THR A C 1
ATOM 822 O O . THR A 1 113 ? 11.658 6.651 0.007 1.00 97.88 113 THR A O 1
ATOM 825 N N . LEU A 1 114 ? 11.004 5.773 -1.956 1.00 97.44 114 LEU A N 1
ATOM 826 C CA . LEU A 1 114 ? 9.596 6.129 -1.830 1.00 97.44 114 LEU A CA 1
ATOM 827 C C . LEU A 1 114 ? 8.961 5.426 -0.628 1.00 97.44 114 LEU A C 1
ATOM 829 O O . LEU A 1 114 ? 8.351 6.090 0.213 1.00 97.44 114 LEU A O 1
ATOM 833 N N . ALA A 1 115 ? 9.145 4.108 -0.511 1.00 97.06 115 ALA A N 1
ATOM 834 C CA . ALA A 1 115 ? 8.629 3.317 0.600 1.00 97.06 115 ALA A CA 1
ATOM 835 C C . ALA A 1 115 ? 9.189 3.803 1.943 1.00 97.06 115 ALA A C 1
ATOM 837 O O . ALA A 1 115 ? 8.428 4.039 2.878 1.00 97.06 115 ALA A O 1
ATOM 838 N N . ALA A 1 116 ? 10.502 4.026 2.034 1.00 96.50 116 ALA A N 1
ATOM 839 C CA . ALA A 1 116 ? 11.133 4.520 3.255 1.00 96.50 116 ALA A CA 1
ATOM 840 C C . ALA A 1 116 ? 10.648 5.926 3.646 1.00 96.50 116 ALA A C 1
ATOM 842 O O . ALA A 1 116 ? 10.517 6.218 4.830 1.00 96.50 116 ALA A O 1
ATOM 843 N N . ALA A 1 117 ? 10.377 6.794 2.668 1.00 95.94 117 ALA A N 1
ATOM 844 C CA . ALA A 1 117 ? 9.961 8.172 2.916 1.00 95.94 117 ALA A CA 1
ATOM 845 C C . ALA A 1 117 ? 8.464 8.329 3.231 1.00 95.94 117 ALA A C 1
ATOM 847 O O . ALA A 1 117 ? 8.075 9.363 3.775 1.00 95.94 117 ALA A O 1
ATOM 848 N N . THR A 1 118 ? 7.621 7.367 2.838 1.00 97.00 118 THR A N 1
ATOM 849 C CA . THR A 1 118 ? 6.155 7.541 2.877 1.00 97.00 118 THR A CA 1
ATOM 850 C C . THR A 1 118 ? 5.378 6.391 3.502 1.00 97.00 118 THR A C 1
ATOM 852 O O . THR A 1 118 ? 4.277 6.622 3.990 1.00 97.00 118 THR A O 1
ATOM 855 N N . LEU A 1 119 ? 5.920 5.172 3.503 1.00 96.94 119 LEU A N 1
ATOM 856 C CA . LEU A 1 119 ? 5.242 3.984 4.028 1.00 96.94 119 LEU A CA 1
ATOM 857 C C . LEU A 1 119 ? 5.876 3.455 5.315 1.00 96.94 119 LEU A C 1
ATOM 859 O O . LEU A 1 119 ? 5.180 2.822 6.103 1.00 96.94 119 LEU A O 1
ATOM 863 N N . ALA A 1 120 ? 7.164 3.717 5.539 1.00 96.88 120 ALA A N 1
ATOM 864 C CA . ALA A 1 120 ? 7.841 3.412 6.792 1.00 96.88 120 ALA A CA 1
ATOM 865 C C . ALA A 1 120 ? 7.758 4.586 7.782 1.00 96.88 120 ALA A C 1
ATOM 867 O O . ALA A 1 120 ? 7.766 5.753 7.389 1.00 96.88 120 ALA A O 1
ATOM 868 N N . GLY A 1 121 ? 7.739 4.272 9.076 1.00 96.94 121 GLY A N 1
ATOM 869 C CA . GLY A 1 121 ? 7.623 5.255 10.151 1.00 96.94 121 GLY A CA 1
ATOM 870 C C . GLY A 1 121 ? 6.175 5.525 10.581 1.00 96.94 121 GLY A C 1
ATOM 871 O O . GLY A 1 121 ? 5.274 4.762 10.222 1.00 96.94 121 GLY A O 1
ATOM 872 N N . PRO A 1 122 ? 5.944 6.573 11.392 1.00 96.62 122 PRO A N 1
ATOM 873 C CA . PRO A 1 122 ? 4.631 6.852 11.964 1.00 96.62 122 PRO A CA 1
ATOM 874 C C . PRO A 1 122 ? 3.557 7.045 10.892 1.00 96.62 122 PRO A C 1
ATOM 876 O O . PRO A 1 122 ? 3.700 7.879 9.993 1.00 96.62 122 PRO A O 1
ATOM 879 N N . LEU A 1 123 ? 2.462 6.297 11.011 1.00 97.25 123 LEU A N 1
ATOM 880 C CA . LEU A 1 123 ? 1.329 6.397 10.104 1.00 97.25 123 LEU A CA 1
ATOM 881 C C . LEU A 1 123 ? 0.456 7.605 10.461 1.00 97.25 123 LEU A C 1
ATOM 883 O O . LEU A 1 123 ? 0.027 7.780 11.600 1.00 97.25 123 LEU A O 1
ATOM 887 N N . GLY A 1 124 ? 0.134 8.406 9.449 1.00 94.00 124 GLY A N 1
ATOM 888 C CA . GLY A 1 124 ? -0.819 9.509 9.553 1.00 94.00 124 GLY A CA 1
ATOM 889 C C . GLY A 1 124 ? -1.006 10.244 8.228 1.00 94.00 124 GLY A C 1
ATOM 890 O O . GLY A 1 124 ? -0.358 9.925 7.228 1.00 94.00 124 GLY A O 1
ATOM 891 N N . ASP A 1 125 ? -1.857 11.268 8.218 1.00 94.06 125 ASP A N 1
ATOM 892 C CA . ASP A 1 125 ? -2.256 11.987 6.997 1.00 94.06 125 ASP A CA 1
ATOM 893 C C . ASP A 1 125 ? -1.072 12.504 6.187 1.00 94.06 125 ASP A C 1
ATOM 895 O O . ASP A 1 125 ? -1.069 12.412 4.963 1.00 94.06 125 ASP A O 1
ATOM 899 N N . ALA A 1 126 ? -0.036 13.008 6.861 1.00 95.00 126 ALA A N 1
ATOM 900 C CA . ALA A 1 126 ? 1.156 13.519 6.197 1.00 95.00 126 ALA A CA 1
ATOM 901 C C . ALA A 1 126 ? 1.862 12.439 5.357 1.00 95.00 126 ALA A C 1
ATOM 903 O O . ALA A 1 126 ? 2.247 12.718 4.223 1.00 95.00 126 ALA A O 1
ATOM 904 N N . SER A 1 127 ? 1.984 11.214 5.881 1.00 94.69 127 SER A N 1
ATOM 905 C CA . SER A 1 127 ? 2.599 10.079 5.176 1.00 94.69 127 SER A CA 1
ATOM 906 C C . SER A 1 127 ? 1.765 9.645 3.961 1.00 94.69 127 SER A C 1
ATOM 908 O O . SER A 1 127 ? 2.298 9.500 2.861 1.00 94.69 127 SER A O 1
ATOM 910 N N . VAL A 1 128 ? 0.436 9.581 4.117 1.00 95.94 128 VAL A N 1
ATOM 911 C CA . VAL A 1 128 ? -0.515 9.241 3.047 1.00 95.94 128 VAL A CA 1
ATOM 912 C C . VAL A 1 128 ? -0.500 10.292 1.933 1.00 95.94 128 VAL A C 1
ATOM 914 O O . VAL A 1 128 ? -0.395 9.961 0.752 1.00 95.94 128 VAL A O 1
ATOM 917 N N . VAL A 1 129 ? -0.552 11.576 2.291 1.00 95.56 129 VAL A N 1
ATOM 918 C CA . VAL A 1 129 ? -0.479 12.687 1.331 1.00 95.56 129 VAL A CA 1
ATOM 919 C C . VAL A 1 129 ? 0.874 12.698 0.619 1.00 95.56 129 VAL A C 1
ATOM 921 O O . VAL A 1 129 ? 0.928 12.955 -0.585 1.00 95.56 129 VAL A O 1
ATOM 924 N N . ALA A 1 130 ? 1.968 12.426 1.337 1.00 96.00 130 ALA A N 1
ATOM 925 C CA . ALA A 1 130 ? 3.300 12.346 0.748 1.00 96.00 130 ALA A CA 1
ATOM 926 C C . ALA A 1 130 ? 3.387 11.216 -0.285 1.00 96.00 130 ALA A C 1
ATOM 928 O O . ALA A 1 130 ? 3.874 11.457 -1.389 1.00 96.00 130 ALA A O 1
ATOM 929 N N . PHE A 1 131 ? 2.847 10.034 0.033 1.00 96.94 131 PHE A N 1
ATOM 930 C CA . PHE A 1 131 ? 2.741 8.919 -0.905 1.00 96.94 131 PHE A CA 1
ATOM 931 C C . PHE A 1 131 ? 2.006 9.337 -2.184 1.00 96.94 131 PHE A C 1
ATOM 933 O O . PHE A 1 131 ? 2.588 9.307 -3.269 1.00 96.94 131 PHE A O 1
ATOM 940 N N . VAL A 1 132 ? 0.764 9.821 -2.049 1.00 94.81 132 VAL A N 1
ATOM 941 C CA . VAL A 1 132 ? -0.083 10.230 -3.183 1.00 94.81 132 VAL A CA 1
ATOM 942 C C . VAL A 1 132 ? 0.626 11.258 -4.065 1.00 94.81 132 VAL A C 1
ATOM 944 O O . VAL A 1 132 ? 0.623 11.126 -5.283 1.00 94.81 132 VAL A O 1
ATOM 947 N N . ARG A 1 133 ? 1.303 12.252 -3.477 1.00 93.00 133 ARG A N 1
ATOM 948 C CA . ARG A 1 133 ? 2.038 13.282 -4.235 1.00 93.00 133 ARG A CA 1
ATOM 949 C C . ARG A 1 133 ? 3.198 12.737 -5.065 1.00 93.00 133 ARG A C 1
ATOM 951 O O . ARG A 1 133 ? 3.538 13.344 -6.080 1.00 93.00 133 ARG A O 1
ATOM 958 N N . LEU A 1 134 ? 3.831 11.650 -4.628 1.00 94.62 134 LEU A N 1
ATOM 959 C CA . LEU A 1 134 ? 4.927 11.025 -5.367 1.00 94.62 134 LEU A CA 1
ATOM 960 C C . LEU A 1 134 ? 4.414 10.163 -6.520 1.00 94.62 134 LEU A C 1
ATOM 962 O O . LEU A 1 134 ? 5.041 10.153 -7.578 1.00 94.62 134 LEU A O 1
ATOM 966 N N . VAL A 1 135 ? 3.281 9.478 -6.342 1.00 93.69 135 VAL A N 1
ATOM 967 C CA . VAL A 1 135 ? 2.774 8.515 -7.333 1.00 93.69 135 VAL A CA 1
ATOM 968 C C . VAL A 1 135 ? 1.749 9.098 -8.307 1.00 93.69 135 VAL A C 1
ATOM 970 O O . VAL A 1 135 ? 1.660 8.618 -9.433 1.00 93.69 135 VAL A O 1
ATOM 973 N N . TRP A 1 136 ? 1.016 10.151 -7.938 1.00 90.94 136 TRP A N 1
ATOM 974 C CA . TRP A 1 136 ? -0.099 10.697 -8.719 1.00 90.94 136 TRP A CA 1
ATOM 975 C C . TRP A 1 136 ? 0.274 11.946 -9.530 1.00 90.94 136 TRP A C 1
ATOM 977 O O . TRP A 1 136 ? 0.914 12.870 -9.019 1.00 90.94 136 TRP A O 1
ATOM 987 N N . ASP A 1 137 ? -0.153 12.014 -10.795 1.00 83.56 137 ASP A N 1
ATOM 988 C CA . ASP A 1 137 ? -0.020 13.194 -11.654 1.00 83.56 137 ASP A CA 1
ATOM 989 C C . ASP A 1 137 ? -1.362 13.933 -11.834 1.00 83.56 137 ASP A C 1
ATOM 991 O O . ASP A 1 137 ? -2.104 13.643 -12.774 1.00 83.56 137 ASP A O 1
ATOM 995 N N . PRO A 1 138 ? -1.664 14.952 -11.007 1.00 73.56 138 PRO A N 1
ATOM 996 C CA . PRO A 1 138 ? -2.903 15.720 -11.139 1.00 73.56 138 PRO A CA 1
ATOM 997 C C . PRO A 1 138 ? -2.928 16.620 -12.388 1.00 73.56 138 PRO A C 1
ATOM 999 O O . PRO A 1 138 ? -3.958 17.211 -12.698 1.00 73.56 138 PRO A O 1
ATOM 1002 N N . SER A 1 139 ? -1.806 16.762 -13.111 1.00 68.62 139 SER A N 1
ATOM 1003 C CA . SER A 1 139 ? -1.726 17.583 -14.329 1.00 68.62 139 SER A CA 1
ATOM 1004 C C . SER A 1 139 ? -2.199 16.862 -15.594 1.00 68.62 139 SER A C 1
ATOM 1006 O O . SER A 1 139 ? -2.251 17.472 -16.662 1.00 68.62 139 SER A O 1
ATOM 1008 N N . ARG A 1 140 ? -2.589 15.585 -15.473 1.00 62.56 140 ARG A N 1
ATOM 1009 C CA . ARG A 1 140 ? -3.155 14.770 -16.556 1.00 62.56 140 ARG A CA 1
ATOM 1010 C C . ARG A 1 140 ? -4.615 14.377 -16.283 1.00 62.56 140 ARG A C 1
ATOM 1012 O O . ARG A 1 140 ? -4.928 13.189 -16.313 1.00 62.56 140 ARG A O 1
ATOM 1019 N N . PRO A 1 141 ? -5.524 15.343 -16.045 1.00 53.59 141 PRO A N 1
ATOM 1020 C CA . PRO A 1 141 ? -6.928 15.035 -15.765 1.00 53.59 141 PRO A CA 1
ATOM 1021 C C . PRO A 1 141 ? -7.627 14.344 -16.951 1.00 53.59 141 PRO A C 1
ATOM 1023 O O . PRO A 1 141 ? -8.563 13.579 -16.749 1.00 53.59 141 PRO A O 1
ATOM 1026 N N . ASP A 1 142 ? -7.132 14.560 -18.176 1.00 45.03 142 ASP A N 1
ATOM 1027 C CA . ASP A 1 142 ? -7.690 14.010 -19.420 1.00 45.03 142 ASP A CA 1
ATOM 1028 C C . ASP A 1 142 ? -7.127 12.624 -19.799 1.00 45.03 142 ASP A C 1
ATOM 1030 O O . ASP A 1 142 ? -7.499 12.068 -20.832 1.00 45.03 142 ASP A O 1
ATOM 1034 N N . TYR A 1 143 ? -6.227 12.058 -18.983 1.00 51.66 143 TYR A N 1
ATOM 1035 C CA . TYR A 1 143 ? -5.681 10.702 -19.147 1.00 51.66 143 TYR A CA 1
ATOM 1036 C C . TYR A 1 143 ? -6.060 9.822 -17.936 1.00 51.66 143 TYR A C 1
ATOM 1038 O O . TYR A 1 143 ? -5.179 9.332 -17.224 1.00 51.66 143 TYR A O 1
ATOM 1046 N N . PRO A 1 144 ? -7.370 9.614 -17.672 1.00 56.22 144 PRO A N 1
ATOM 1047 C CA . PRO A 1 144 ? -7.840 8.882 -16.492 1.00 56.22 144 PRO A CA 1
ATOM 1048 C C . PRO A 1 144 ? -7.351 7.428 -16.458 1.00 56.22 144 PRO A C 1
ATOM 1050 O O . PRO A 1 144 ? -7.238 6.847 -15.383 1.00 56.22 144 PRO A O 1
ATOM 1053 N N . ASP A 1 145 ? -7.003 6.862 -17.616 1.00 62.38 145 ASP A N 1
ATOM 1054 C CA . ASP A 1 145 ? -6.483 5.499 -17.730 1.00 62.38 145 ASP A CA 1
ATOM 1055 C C . ASP A 1 145 ? -5.042 5.365 -17.198 1.00 62.38 145 ASP A C 1
ATOM 1057 O O . ASP A 1 145 ? -4.580 4.251 -16.953 1.00 62.38 145 ASP A O 1
ATOM 1061 N N . TYR A 1 146 ? -4.308 6.480 -17.028 1.00 71.38 146 TYR A N 1
ATOM 1062 C CA . TYR A 1 146 ? -2.912 6.454 -16.583 1.00 71.38 146 TYR A CA 1
ATOM 1063 C C . TYR A 1 146 ? -2.484 7.695 -15.771 1.00 71.38 146 TYR A C 1
ATOM 1065 O O . TYR A 1 146 ? -1.674 8.510 -16.232 1.00 71.38 146 TYR A O 1
ATOM 1073 N N . PRO A 1 147 ? -2.980 7.839 -14.531 1.00 81.50 147 PRO A N 1
ATOM 1074 C CA . PRO A 1 147 ? -2.776 9.024 -13.696 1.00 81.50 147 PRO A CA 1
ATOM 1075 C C . PRO A 1 147 ? -1.417 9.038 -12.959 1.00 81.50 147 PRO A C 1
ATOM 1077 O O . PRO A 1 147 ? -1.269 9.705 -11.937 1.00 81.50 14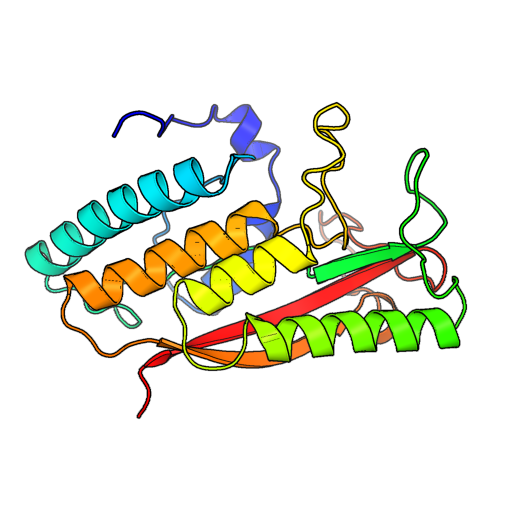7 PRO A O 1
ATOM 1080 N N . TYR A 1 148 ? -0.419 8.281 -13.420 1.00 86.88 148 TYR A N 1
ATOM 1081 C CA . TYR A 1 148 ? 0.802 7.998 -12.659 1.00 86.88 148 TYR A CA 1
ATOM 1082 C C . TYR A 1 148 ? 1.964 8.959 -12.965 1.00 86.88 148 TYR A C 1
ATOM 1084 O O . TYR A 1 148 ? 2.349 9.143 -14.120 1.00 86.88 148 TYR A O 1
ATOM 1092 N N . ARG A 1 149 ? 2.601 9.486 -11.909 1.00 91.06 149 ARG A N 1
ATOM 1093 C CA . ARG A 1 149 ? 3.997 9.980 -11.925 1.00 91.06 149 ARG A CA 1
ATOM 1094 C C . ARG A 1 149 ? 4.993 8.841 -11.769 1.00 91.06 149 ARG A C 1
ATOM 1096 O O . ARG A 1 149 ? 6.036 8.838 -12.416 1.00 91.06 149 ARG A O 1
ATOM 1103 N N . ILE A 1 150 ? 4.669 7.914 -10.874 1.00 93.62 150 ILE A N 1
ATOM 1104 C CA . ILE A 1 150 ? 5.382 6.665 -10.621 1.00 93.62 150 ILE A CA 1
ATOM 1105 C C . ILE A 1 150 ? 4.310 5.587 -10.647 1.00 93.62 150 ILE A C 1
ATOM 1107 O O . ILE A 1 150 ? 3.278 5.721 -9.993 1.00 93.62 150 ILE A O 1
ATOM 1111 N N . THR A 1 151 ? 4.530 4.551 -11.439 1.00 92.19 151 THR A N 1
ATOM 1112 C CA . THR A 1 151 ? 3.553 3.525 -11.834 1.00 92.19 151 THR A CA 1
ATOM 1113 C C . THR A 1 151 ? 3.340 2.467 -10.761 1.00 92.19 151 THR A C 1
ATOM 1115 O O . THR A 1 151 ? 3.447 1.269 -11.007 1.00 92.19 151 THR A O 1
ATOM 1118 N N . TRP A 1 152 ? 3.059 2.928 -9.546 1.00 93.81 152 TRP A N 1
ATOM 1119 C CA . TRP A 1 152 ? 2.689 2.097 -8.411 1.00 93.81 152 TRP A CA 1
ATOM 1120 C C . TRP A 1 152 ? 1.196 1.796 -8.441 1.00 93.81 152 TRP A C 1
ATOM 1122 O O . TRP A 1 152 ? 0.383 2.678 -8.163 1.00 93.81 152 TRP A O 1
ATOM 1132 N N . CYS A 1 153 ? 0.818 0.552 -8.743 1.00 85.62 153 CYS A N 1
ATOM 1133 C CA . CYS A 1 153 ? -0.586 0.165 -8.929 1.00 85.62 153 CYS A CA 1
ATOM 1134 C C . CYS A 1 153 ? -1.481 0.474 -7.716 1.00 85.62 153 CYS A C 1
ATOM 1136 O O . CYS A 1 153 ? -2.656 0.794 -7.894 1.00 85.62 153 CYS A O 1
ATOM 1138 N N . GLY A 1 154 ? -0.920 0.495 -6.502 1.00 89.25 154 GLY A N 1
ATOM 1139 C CA . GLY A 1 154 ? -1.614 0.837 -5.256 1.00 89.25 154 GLY A CA 1
ATOM 1140 C C . GLY A 1 154 ? -1.985 2.312 -5.047 1.00 89.25 154 GLY A C 1
ATOM 1141 O O . GLY A 1 154 ? -2.287 2.683 -3.915 1.00 89.25 154 GLY A O 1
ATOM 1142 N N . LEU A 1 155 ? -1.974 3.155 -6.090 1.00 92.38 155 LEU A N 1
ATOM 1143 C CA . LEU A 1 155 ? -2.278 4.596 -6.018 1.00 92.38 155 LEU A CA 1
ATOM 1144 C C . LEU A 1 155 ? -3.530 4.931 -5.197 1.00 92.38 155 LEU A C 1
ATOM 1146 O O . LEU A 1 155 ? -3.534 5.950 -4.518 1.00 92.38 155 LEU A O 1
ATOM 1150 N N . TYR A 1 156 ? -4.568 4.094 -5.234 1.00 94.00 156 TYR A N 1
ATOM 1151 C CA . TYR A 1 156 ? -5.794 4.318 -4.462 1.00 94.00 156 TYR A CA 1
ATOM 1152 C C . TYR A 1 156 ? -5.931 3.369 -3.264 1.00 94.00 156 TYR A C 1
ATOM 1154 O O . TYR A 1 156 ? -6.323 3.811 -2.185 1.00 94.00 156 TYR A O 1
ATOM 1162 N N . SER A 1 157 ? -5.582 2.085 -3.409 1.00 96.12 157 SER A N 1
ATOM 1163 C CA . SER A 1 157 ? -5.748 1.088 -2.339 1.00 96.12 157 SER A CA 1
ATOM 1164 C C . SER A 1 157 ? -4.838 1.345 -1.135 1.00 96.12 157 SER A C 1
ATOM 1166 O O . SER A 1 157 ? -5.297 1.210 -0.000 1.00 96.12 157 SER A O 1
ATOM 1168 N N . ILE A 1 158 ? -3.589 1.771 -1.364 1.00 97.50 158 ILE A N 1
ATOM 1169 C CA . ILE A 1 158 ? -2.630 2.116 -0.304 1.00 97.50 158 ILE A CA 1
ATOM 1170 C C . ILE A 1 158 ? -3.134 3.300 0.523 1.00 97.50 158 ILE A C 1
ATOM 1172 O O . ILE A 1 158 ? -3.378 3.109 1.714 1.00 97.50 158 ILE A O 1
ATOM 1176 N N . PRO A 1 159 ? -3.351 4.502 -0.045 1.00 97.38 159 PRO A N 1
ATOM 1177 C CA . PRO A 1 159 ? -3.804 5.631 0.755 1.00 97.38 159 PRO A CA 1
ATOM 1178 C C . PRO A 1 159 ? -5.155 5.363 1.419 1.00 97.38 159 PRO A C 1
ATOM 1180 O O . PRO A 1 159 ? -5.312 5.692 2.589 1.00 97.38 159 PRO A O 1
ATOM 1183 N N . PHE A 1 160 ? -6.102 4.710 0.733 1.00 98.06 160 PHE A N 1
ATOM 1184 C CA . PHE A 1 160 ? -7.405 4.395 1.322 1.00 98.06 160 PHE A CA 1
ATOM 1185 C C . PHE A 1 160 ? -7.270 3.475 2.539 1.00 98.06 160 PHE A C 1
ATOM 1187 O O . PHE A 1 160 ? -7.731 3.817 3.627 1.00 98.06 160 PHE A O 1
ATOM 1194 N N . GLY A 1 161 ? -6.603 2.329 2.381 1.00 98.06 161 GLY A N 1
ATOM 1195 C CA . GLY A 1 161 ? -6.452 1.354 3.459 1.00 98.06 161 GLY A CA 1
ATOM 1196 C C . GLY A 1 161 ? -5.653 1.897 4.645 1.00 98.06 161 GLY A C 1
ATOM 1197 O O . GLY A 1 161 ? -6.020 1.655 5.795 1.00 98.06 161 GLY A O 1
ATOM 1198 N N . LEU A 1 162 ? -4.606 2.684 4.385 1.00 98.38 162 LEU A N 1
ATOM 1199 C CA . LEU A 1 162 ? -3.802 3.309 5.434 1.00 98.38 162 LEU A CA 1
ATOM 1200 C C . LEU A 1 162 ? -4.561 4.409 6.181 1.00 98.38 162 LEU A C 1
ATOM 1202 O O . LEU A 1 162 ? -4.463 4.486 7.406 1.00 98.38 162 LEU A O 1
ATOM 1206 N N . THR A 1 163 ? -5.368 5.218 5.490 1.00 98.50 163 THR A N 1
ATOM 1207 C CA . THR A 1 163 ? -6.256 6.175 6.161 1.00 98.50 163 THR A CA 1
ATOM 1208 C C . THR A 1 163 ? -7.288 5.448 7.022 1.00 98.50 163 THR A C 1
ATOM 1210 O O . THR A 1 163 ? -7.467 5.825 8.177 1.00 98.50 163 THR A O 1
ATOM 1213 N N . VAL A 1 164 ? -7.904 4.363 6.534 1.00 98.56 164 VAL A N 1
ATOM 1214 C CA . VAL A 1 164 ? -8.825 3.544 7.348 1.00 98.56 164 VAL A CA 1
ATOM 1215 C C . VAL A 1 164 ? -8.127 3.029 8.609 1.00 98.56 164 VAL A C 1
ATOM 1217 O O . VAL A 1 164 ? -8.679 3.154 9.702 1.00 98.56 164 VAL A O 1
ATOM 1220 N N . ALA A 1 165 ? -6.911 2.491 8.480 1.00 98.25 165 ALA A N 1
ATOM 1221 C CA . ALA A 1 165 ? -6.143 1.954 9.600 1.00 98.25 165 ALA A CA 1
ATOM 1222 C C . ALA A 1 165 ? -5.826 3.023 10.661 1.00 98.25 165 ALA A C 1
ATOM 1224 O O . ALA A 1 165 ? -6.075 2.809 11.848 1.00 98.25 165 ALA A O 1
ATOM 1225 N N . ALA A 1 166 ? -5.335 4.193 10.235 1.00 98.00 166 ALA A N 1
ATOM 1226 C CA . ALA A 1 166 ? -5.026 5.307 11.131 1.00 98.00 166 ALA A CA 1
ATOM 1227 C C . ALA A 1 166 ? 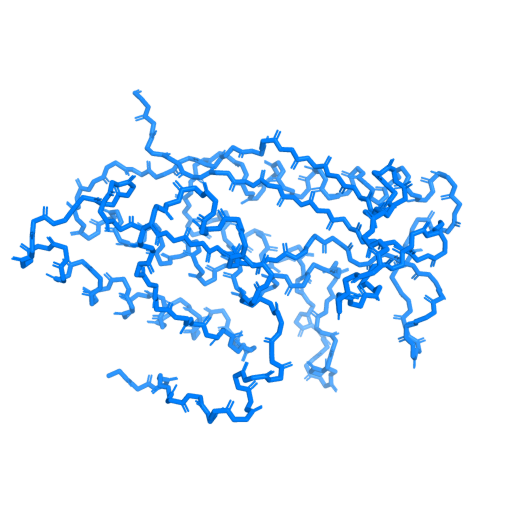-6.273 5.779 11.895 1.00 98.00 166 ALA A C 1
ATOM 1229 O O . ALA A 1 166 ? -6.277 5.870 13.124 1.00 98.00 166 ALA A O 1
ATOM 1230 N N . ARG A 1 167 ? -7.376 5.991 11.172 1.00 98.31 167 ARG A N 1
ATOM 1231 C CA . ARG A 1 167 ? -8.643 6.469 11.738 1.00 98.31 167 ARG A CA 1
ATOM 1232 C C . ARG A 1 167 ? -9.303 5.452 12.653 1.00 98.31 167 ARG A C 1
ATOM 1234 O O . ARG A 1 167 ? -9.947 5.838 13.627 1.00 98.31 167 ARG A O 1
ATOM 1241 N N . LEU A 1 168 ? -9.143 4.161 12.373 1.00 98.44 168 LEU A N 1
ATOM 1242 C CA . LEU A 1 168 ? -9.619 3.099 13.252 1.00 98.44 168 LEU A CA 1
ATOM 1243 C C . LEU A 1 168 ? -8.907 3.155 14.612 1.00 98.44 168 LEU A C 1
ATOM 1245 O O . LEU A 1 168 ? -9.587 3.137 15.640 1.00 98.44 168 LEU A O 1
ATOM 1249 N N . GLN A 1 169 ? -7.574 3.291 14.630 1.00 97.25 169 GLN A N 1
ATOM 1250 C CA . GLN A 1 169 ? -6.819 3.449 15.881 1.00 97.25 169 GLN A CA 1
ATOM 1251 C C . GLN A 1 169 ? -7.273 4.690 16.659 1.00 97.25 169 GLN A C 1
ATOM 1253 O O . GLN A 1 169 ? -7.599 4.581 17.842 1.00 97.25 169 GLN A O 1
ATOM 1258 N N . GLU A 1 170 ? -7.367 5.846 15.991 1.00 97.44 170 GLU A N 1
ATOM 1259 C CA . GLU A 1 170 ? -7.814 7.106 16.602 1.00 97.44 170 GLU A CA 1
ATOM 1260 C C . GLU A 1 170 ? -9.195 6.961 17.256 1.00 97.44 170 GLU A C 1
ATOM 1262 O O . GLU A 1 170 ? -9.393 7.334 18.414 1.00 97.44 170 GLU A O 1
ATOM 1267 N N . ARG A 1 171 ? -10.158 6.363 16.544 1.00 98.19 171 ARG A N 1
ATOM 1268 C CA . ARG A 1 171 ? -11.530 6.168 17.038 1.00 98.19 171 ARG A CA 1
ATOM 1269 C C . ARG A 1 171 ? -11.599 5.208 18.218 1.00 98.19 171 ARG A C 1
ATOM 1271 O O . ARG A 1 171 ? -12.460 5.374 19.084 1.00 98.19 171 ARG A O 1
ATOM 1278 N N . LEU A 1 172 ? -10.742 4.197 18.249 1.00 97.75 172 LEU A N 1
ATOM 1279 C CA . LEU A 1 172 ? -10.671 3.248 19.357 1.00 97.75 172 LEU A CA 1
ATOM 1280 C C . LEU A 1 172 ? -9.834 3.772 20.533 1.00 97.75 172 LEU A C 1
ATOM 1282 O O . LEU A 1 172 ? -9.797 3.122 21.574 1.00 97.75 172 LEU A O 1
ATOM 1286 N N . GLY A 1 173 ? -9.192 4.941 20.396 1.00 96.25 173 GLY A N 1
ATOM 1287 C CA . GLY A 1 173 ? -8.260 5.461 21.397 1.00 96.25 173 GLY A CA 1
ATOM 1288 C C . GLY A 1 173 ? -7.037 4.559 21.580 1.00 96.25 173 GLY A C 1
ATOM 1289 O O . GLY A 1 173 ? -6.467 4.507 22.668 1.00 96.25 173 GLY A O 1
ATOM 1290 N N . ALA A 1 174 ? -6.676 3.807 20.541 1.00 95.25 174 ALA A N 1
ATOM 1291 C CA . ALA A 1 174 ? -5.575 2.860 20.553 1.00 95.25 174 ALA A CA 1
ATOM 1292 C C . ALA A 1 174 ? -4.282 3.521 20.027 1.00 95.25 174 ALA A C 1
ATOM 1294 O O . ALA A 1 174 ? -4.357 4.545 19.342 1.00 95.25 174 ALA A O 1
ATOM 1295 N N . PRO A 1 175 ? -3.089 2.978 20.343 1.00 95.25 175 PRO A N 1
ATOM 1296 C CA . PRO A 1 175 ? -1.827 3.600 19.941 1.00 95.25 175 PRO A CA 1
ATOM 1297 C C . PRO A 1 175 ? -1.714 3.762 18.415 1.00 95.25 175 PRO A C 1
ATOM 1299 O O . PRO A 1 175 ? -2.226 2.915 17.680 1.00 95.25 175 PRO A O 1
ATOM 1302 N N . PRO A 1 176 ? -1.057 4.820 17.911 1.00 96.06 176 PRO A N 1
ATOM 1303 C CA . PRO A 1 176 ? -0.846 4.987 16.477 1.00 96.06 176 PRO A CA 1
ATOM 1304 C C . PRO A 1 176 ? -0.011 3.834 15.903 1.00 96.06 176 PRO A C 1
ATOM 1306 O O . PRO A 1 176 ? 0.785 3.216 16.611 1.00 96.06 176 PRO A O 1
ATOM 1309 N N . LEU A 1 177 ? -0.199 3.545 14.614 1.00 97.75 177 LEU A N 1
ATOM 1310 C CA . LEU A 1 177 ? 0.585 2.528 13.913 1.00 97.75 177 LEU A CA 1
ATOM 1311 C C . LEU A 1 177 ? 1.885 3.128 13.374 1.00 97.75 177 LEU A C 1
ATOM 1313 O O . LEU A 1 177 ? 1.905 4.266 12.911 1.00 97.75 177 LEU A O 1
ATOM 1317 N N . THR A 1 178 ? 2.929 2.313 13.336 1.00 97.94 178 THR A N 1
ATOM 1318 C CA . THR A 1 178 ? 4.198 2.595 12.670 1.00 97.94 178 THR A CA 1
ATOM 1319 C C . THR A 1 178 ? 4.427 1.542 11.590 1.00 97.94 178 THR A C 1
ATOM 1321 O O . THR A 1 178 ? 4.257 0.342 11.821 1.00 97.94 178 THR A O 1
ATOM 1324 N N . GLY A 1 179 ? 4.751 2.010 10.386 1.00 98.00 179 GLY A N 1
ATOM 1325 C CA . GLY A 1 179 ? 5.048 1.187 9.224 1.00 98.00 179 GLY A CA 1
ATOM 1326 C C . GLY A 1 179 ? 6.499 0.709 9.204 1.00 98.00 179 GLY A C 1
ATOM 1327 O O . GLY A 1 179 ? 7.423 1.468 9.503 1.00 98.00 179 GLY A O 1
ATOM 1328 N N . GLU A 1 180 ? 6.712 -0.535 8.795 1.00 97.75 180 GLU A N 1
ATOM 1329 C CA . GLU A 1 180 ? 8.026 -1.156 8.641 1.00 97.75 180 GLU A CA 1
ATOM 1330 C C . GLU A 1 180 ? 8.099 -1.871 7.286 1.00 97.75 180 GLU A C 1
ATOM 1332 O O . GLU A 1 180 ? 7.312 -2.777 7.004 1.00 97.75 180 GLU A O 1
ATOM 1337 N N . LEU A 1 181 ? 9.044 -1.461 6.431 1.00 97.50 181 LEU A N 1
ATOM 1338 C CA . LEU A 1 181 ? 9.328 -2.153 5.174 1.00 97.50 181 LEU A CA 1
ATOM 1339 C C . LEU A 1 181 ? 10.095 -3.446 5.480 1.00 97.50 181 LEU A C 1
ATOM 1341 O O . LEU A 1 181 ? 11.295 -3.411 5.743 1.00 97.50 181 LEU A O 1
ATOM 1345 N N . LEU A 1 182 ? 9.406 -4.583 5.414 1.00 97.06 182 LEU A N 1
ATOM 1346 C CA . LEU A 1 182 ? 9.978 -5.894 5.726 1.00 97.06 182 LEU A CA 1
ATOM 1347 C C . LEU A 1 182 ? 10.853 -6.423 4.592 1.00 97.06 182 LEU A C 1
ATOM 1349 O O . LEU A 1 182 ? 11.921 -6.993 4.819 1.00 97.06 182 LEU A O 1
ATOM 1353 N N . ARG A 1 183 ? 10.374 -6.277 3.354 1.00 96.56 183 ARG A N 1
ATOM 1354 C CA . ARG A 1 183 ? 11.076 -6.753 2.165 1.00 96.56 183 ARG A CA 1
ATOM 1355 C C . ARG A 1 183 ? 10.674 -5.945 0.946 1.00 96.56 183 ARG A C 1
ATOM 1357 O O . ARG A 1 183 ? 9.523 -5.544 0.797 1.00 96.56 183 ARG A O 1
ATOM 1364 N N . TYR A 1 184 ? 11.640 -5.787 0.054 1.00 97.75 184 TYR A N 1
ATOM 1365 C CA . TYR A 1 184 ? 11.408 -5.371 -1.315 1.00 97.75 184 TYR A CA 1
ATOM 1366 C C . TYR A 1 184 ? 12.007 -6.409 -2.267 1.00 97.75 184 TYR A C 1
ATOM 1368 O O . TYR A 1 184 ? 13.154 -6.837 -2.095 1.00 97.75 184 TYR A O 1
ATOM 1376 N N . GLY A 1 185 ? 11.217 -6.821 -3.247 1.00 96.38 185 GLY A N 1
ATOM 1377 C CA . GLY A 1 185 ? 11.573 -7.753 -4.306 1.00 96.38 185 GLY A CA 1
ATOM 1378 C C . GLY A 1 185 ? 11.236 -7.183 -5.679 1.00 96.38 185 GLY A C 1
ATOM 1379 O O . GLY A 1 185 ? 10.597 -6.139 -5.783 1.00 96.38 185 GLY A O 1
ATOM 1380 N N . ASP A 1 186 ? 11.667 -7.861 -6.735 1.00 96.50 186 ASP A N 1
ATOM 1381 C CA . ASP A 1 186 ? 11.154 -7.602 -8.079 1.00 96.50 186 ASP A CA 1
ATOM 1382 C C . ASP A 1 186 ? 11.248 -8.836 -8.972 1.00 96.50 186 ASP A C 1
ATOM 1384 O O . ASP A 1 186 ? 12.058 -9.738 -8.767 1.00 96.50 186 ASP A O 1
ATOM 1388 N N . SER A 1 187 ? 10.417 -8.840 -10.004 1.00 94.88 187 SER A N 1
ATOM 1389 C CA . SER A 1 187 ? 10.316 -9.923 -10.988 1.00 94.88 187 SER A CA 1
ATOM 1390 C C . SER A 1 187 ? 11.627 -10.308 -11.695 1.00 94.88 187 SER A C 1
ATOM 1392 O O . SER A 1 187 ? 11.779 -11.471 -12.067 1.00 94.88 187 SER A O 1
ATOM 1394 N N . VAL A 1 188 ? 12.579 -9.386 -11.892 1.00 95.12 188 VAL A N 1
ATOM 1395 C CA . VAL A 1 188 ? 13.880 -9.675 -12.529 1.00 95.12 188 VAL A CA 1
ATOM 1396 C C . VAL A 1 188 ? 14.807 -10.377 -11.542 1.00 95.12 188 VAL A C 1
ATOM 1398 O O . VAL A 1 188 ? 15.442 -11.369 -11.892 1.00 95.12 188 VAL A O 1
ATOM 1401 N N . THR A 1 189 ? 14.865 -9.881 -10.309 1.00 94.56 189 THR A N 1
ATOM 1402 C CA . THR A 1 189 ? 15.789 -10.338 -9.266 1.00 94.56 189 THR A CA 1
ATOM 1403 C C . THR A 1 189 ? 15.308 -11.631 -8.614 1.00 94.56 189 THR A C 1
ATOM 1405 O O . THR A 1 189 ? 16.093 -12.561 -8.441 1.00 94.56 189 THR A O 1
ATOM 1408 N N . ASP A 1 190 ? 14.024 -11.704 -8.259 1.00 92.75 190 ASP A N 1
ATOM 1409 C CA . ASP A 1 190 ? 13.421 -12.885 -7.629 1.00 92.75 190 ASP A CA 1
ATOM 1410 C C . ASP A 1 190 ? 13.023 -13.949 -8.670 1.00 92.75 190 ASP A C 1
ATOM 1412 O O . ASP A 1 190 ? 12.854 -15.125 -8.342 1.00 92.75 190 ASP A O 1
ATOM 1416 N N . GLY A 1 191 ? 12.915 -13.555 -9.942 1.00 86.56 191 GLY A N 1
ATOM 1417 C CA . GLY A 1 191 ? 12.549 -14.435 -11.043 1.00 86.56 191 GLY A CA 1
ATOM 1418 C C . GLY A 1 191 ? 11.071 -14.831 -11.033 1.00 86.56 191 GLY A C 1
ATOM 1419 O O . GLY A 1 191 ? 10.215 -14.184 -10.434 1.00 86.56 191 GLY A O 1
ATOM 1420 N N . ARG A 1 192 ? 10.748 -15.913 -11.750 1.00 81.12 192 ARG A N 1
ATOM 1421 C CA . ARG A 1 192 ? 9.380 -16.448 -11.826 1.00 81.12 192 ARG A CA 1
ATOM 1422 C C . ARG A 1 192 ? 9.214 -17.619 -10.876 1.00 81.12 192 ARG A C 1
ATOM 1424 O O . ARG A 1 192 ? 10.063 -18.510 -10.833 1.00 81.12 192 ARG A O 1
ATOM 1431 N N . LEU A 1 193 ? 8.060 -17.682 -10.216 1.00 76.56 193 LEU A N 1
ATOM 1432 C CA . LEU A 1 193 ? 7.649 -18.888 -9.515 1.00 76.56 193 LEU A CA 1
ATOM 1433 C C . LEU A 1 193 ? 7.468 -20.028 -10.529 1.00 76.56 193 LEU A C 1
ATOM 1435 O O . LEU A 1 193 ? 6.685 -19.925 -11.477 1.00 76.56 193 LEU A O 1
ATOM 1439 N N . ALA A 1 194 ? 8.178 -21.135 -10.324 1.00 77.19 194 ALA A N 1
ATOM 1440 C CA . ALA A 1 194 ? 7.967 -22.344 -11.103 1.00 77.19 194 ALA A CA 1
ATOM 1441 C C . ALA A 1 194 ? 6.673 -23.027 -10.632 1.00 77.19 194 ALA A C 1
ATOM 1443 O O . ALA A 1 194 ? 6.679 -23.770 -9.655 1.00 77.19 194 ALA A O 1
ATOM 1444 N N . ALA A 1 195 ? 5.567 -22.788 -11.341 1.00 77.38 195 ALA A N 1
ATOM 1445 C CA . ALA A 1 195 ? 4.261 -23.392 -11.053 1.00 77.38 195 ALA A CA 1
ATOM 1446 C C . ALA A 1 195 ? 3.753 -24.320 -12.184 1.00 77.38 195 ALA A C 1
ATOM 1448 O O . ALA A 1 195 ? 2.615 -24.163 -12.646 1.00 77.38 195 ALA A O 1
ATOM 1449 N N . PRO A 1 196 ? 4.572 -25.276 -12.679 1.00 77.81 196 PRO A N 1
ATOM 1450 C CA . PRO A 1 196 ? 4.156 -26.166 -13.757 1.00 77.81 196 PRO A CA 1
ATOM 1451 C C . PRO A 1 196 ? 2.961 -27.025 -13.327 1.00 77.81 196 PRO A C 1
ATOM 1453 O O . PRO A 1 196 ? 2.894 -27.502 -12.197 1.00 77.81 196 PRO A O 1
ATOM 1456 N N . GLY A 1 197 ? 2.013 -27.236 -14.240 1.00 79.62 197 GLY A N 1
ATOM 1457 C CA . GLY A 1 197 ? 0.831 -28.068 -13.984 1.00 79.62 197 GLY A CA 1
ATOM 1458 C C . GLY A 1 197 ? -0.260 -27.405 -13.135 1.00 79.62 197 GLY A C 1
ATOM 1459 O O . GLY A 1 197 ? -1.274 -28.042 -12.858 1.00 79.62 197 GLY A O 1
ATOM 1460 N N . THR A 1 198 ? -0.092 -26.137 -12.751 1.00 80.62 198 THR A N 1
ATOM 1461 C CA . THR A 1 198 ? -1.164 -25.337 -12.142 1.00 80.62 198 THR A CA 1
ATOM 1462 C C . THR A 1 198 ? -2.013 -24.650 -13.219 1.00 80.62 198 THR A C 1
ATOM 1464 O O . THR A 1 198 ? -1.646 -24.618 -14.394 1.00 80.62 198 THR A O 1
ATOM 1467 N N . ARG A 1 199 ? -3.166 -24.093 -12.829 1.00 80.06 199 ARG A N 1
ATOM 1468 C CA . ARG A 1 199 ? -3.981 -23.222 -13.700 1.00 80.06 199 ARG A CA 1
ATOM 1469 C C . ARG A 1 199 ? -3.577 -21.745 -13.602 1.00 80.06 199 ARG A C 1
ATOM 1471 O O . ARG A 1 199 ? -4.274 -20.898 -14.151 1.00 80.06 199 ARG A O 1
ATOM 1478 N N . LEU A 1 200 ? -2.495 -21.438 -12.882 1.00 74.12 200 LEU A N 1
ATOM 1479 C CA . LEU A 1 200 ? -2.040 -20.069 -12.674 1.00 74.12 200 LEU A CA 1
ATOM 1480 C C . LEU A 1 200 ? -1.406 -19.532 -13.962 1.00 74.12 200 LEU A C 1
ATOM 1482 O O . LEU A 1 200 ? -0.615 -20.216 -14.615 1.00 74.12 200 LEU A O 1
ATOM 1486 N N . GLY A 1 201 ? -1.775 -18.307 -14.330 1.00 69.75 201 GLY A N 1
ATOM 1487 C CA . GLY A 1 201 ? -1.182 -17.600 -15.460 1.00 69.75 201 GLY A CA 1
ATOM 1488 C C . GLY A 1 201 ? 0.229 -17.087 -15.157 1.00 69.75 201 GLY A C 1
ATOM 1489 O O . GLY A 1 201 ? 0.673 -17.055 -14.012 1.00 69.75 201 GLY A O 1
ATOM 1490 N N . VAL A 1 202 ? 0.934 -16.644 -16.200 1.00 72.06 202 VAL A N 1
ATOM 1491 C CA . VAL A 1 202 ? 2.170 -15.862 -16.052 1.00 72.06 202 VAL A CA 1
ATOM 1492 C C . VAL A 1 202 ? 1.771 -14.402 -15.879 1.00 72.06 202 VAL A C 1
ATOM 1494 O O . VAL A 1 202 ? 1.251 -13.806 -16.818 1.00 72.06 202 VAL A O 1
ATOM 1497 N N . THR A 1 203 ? 1.996 -13.842 -14.692 1.00 69.62 203 THR A N 1
ATOM 1498 C CA . THR A 1 203 ? 1.419 -12.543 -14.310 1.00 69.62 203 THR A CA 1
ATOM 1499 C C . THR A 1 203 ? 2.410 -11.380 -14.296 1.00 69.62 203 THR A C 1
ATOM 1501 O O . THR A 1 203 ? 1.970 -10.240 -14.370 1.00 69.62 203 THR A O 1
ATOM 1504 N N . ALA A 1 204 ? 3.726 -11.631 -14.278 1.00 79.25 204 ALA A N 1
ATOM 1505 C CA . ALA A 1 204 ? 4.733 -10.569 -14.217 1.00 79.25 204 ALA A CA 1
ATOM 1506 C C . ALA A 1 204 ? 5.801 -10.685 -15.325 1.00 79.25 204 ALA A C 1
ATOM 1508 O O . ALA A 1 204 ? 6.487 -11.714 -15.425 1.00 79.25 204 ALA A O 1
ATOM 1509 N N . PRO A 1 205 ? 5.981 -9.638 -16.153 1.00 87.75 205 PRO A N 1
ATOM 1510 C CA . PRO A 1 205 ? 7.191 -9.440 -16.947 1.00 87.75 205 PRO A CA 1
ATOM 1511 C C . PRO A 1 205 ? 8.423 -9.447 -16.040 1.00 87.75 205 PRO A C 1
ATOM 1513 O O . PRO A 1 205 ? 8.343 -8.982 -14.913 1.00 87.75 205 PRO A O 1
ATOM 1516 N N . ASN A 1 206 ? 9.543 -9.999 -16.504 1.00 92.12 206 ASN A N 1
ATOM 1517 C CA . ASN A 1 206 ? 10.750 -10.191 -15.690 1.00 92.12 206 ASN A CA 1
ATOM 1518 C C . ASN A 1 206 ? 12.038 -9.911 -16.476 1.00 92.12 206 ASN A C 1
ATOM 1520 O O . ASN A 1 206 ? 13.017 -10.654 -16.393 1.00 92.12 206 ASN A O 1
ATOM 1524 N N . THR A 1 207 ? 12.015 -8.871 -17.300 1.00 93.88 207 THR A N 1
ATOM 1525 C CA . THR A 1 207 ? 13.160 -8.453 -18.117 1.00 93.88 207 THR A CA 1
ATOM 1526 C C . THR A 1 207 ? 13.574 -7.039 -17.735 1.00 93.88 207 THR A C 1
ATOM 1528 O O . THR A 1 207 ? 12.767 -6.277 -17.215 1.00 93.88 207 THR A O 1
ATOM 1531 N N . LEU A 1 208 ? 14.800 -6.632 -18.056 1.00 95.56 208 LEU A N 1
ATOM 1532 C CA . LEU A 1 208 ? 15.220 -5.240 -17.836 1.00 95.56 208 LEU A CA 1
ATOM 1533 C C . LEU A 1 208 ? 14.372 -4.231 -18.640 1.00 95.56 208 LEU A C 1
ATOM 1535 O O . LEU A 1 208 ? 14.228 -3.082 -18.231 1.00 95.56 208 LEU A O 1
ATOM 1539 N N . ALA A 1 209 ? 13.750 -4.674 -19.740 1.00 94.50 209 ALA A N 1
ATOM 1540 C CA . ALA A 1 209 ? 12.836 -3.869 -20.549 1.00 94.50 209 ALA A CA 1
ATOM 1541 C C . ALA A 1 209 ? 11.411 -3.770 -19.978 1.00 94.50 209 ALA A C 1
ATOM 1543 O O . ALA A 1 209 ? 10.673 -2.862 -20.368 1.00 94.50 209 ALA A O 1
ATOM 1544 N N . HIS A 1 210 ? 11.024 -4.680 -19.074 1.00 93.88 210 HIS A N 1
ATOM 1545 C CA . HIS A 1 210 ? 9.752 -4.661 -18.352 1.00 93.88 210 HIS A CA 1
ATOM 1546 C C . HIS A 1 210 ? 9.811 -5.568 -17.117 1.00 93.88 210 HIS A C 1
ATOM 1548 O O . HIS A 1 210 ? 9.955 -6.792 -17.250 1.00 93.88 210 HIS A O 1
ATOM 1554 N N . TRP A 1 211 ? 9.654 -4.970 -15.938 1.00 94.38 211 TRP A N 1
ATOM 1555 C CA . TRP A 1 211 ? 9.637 -5.639 -14.644 1.00 94.38 211 TRP A CA 1
ATOM 1556 C C . TRP A 1 211 ? 8.663 -4.972 -13.666 1.00 94.38 211 TRP A C 1
ATOM 1558 O O . TRP A 1 211 ? 8.284 -3.815 -13.836 1.00 94.38 211 TRP A O 1
ATOM 1568 N N . VAL A 1 212 ? 8.254 -5.722 -12.647 1.00 95.00 212 VAL A N 1
ATOM 1569 C CA . VAL A 1 212 ? 7.377 -5.263 -11.560 1.00 95.00 212 VAL A CA 1
ATOM 1570 C C . VAL A 1 212 ? 8.088 -5.395 -10.214 1.00 95.00 212 VAL A C 1
ATOM 1572 O O . VAL A 1 212 ? 8.741 -6.418 -9.973 1.00 95.00 212 VAL A O 1
ATOM 1575 N N . GLY A 1 213 ? 7.995 -4.361 -9.377 1.00 96.56 213 GLY A N 1
ATOM 1576 C CA . GLY A 1 213 ? 8.478 -4.333 -7.996 1.00 96.56 213 GLY A CA 1
ATOM 1577 C C . GLY A 1 213 ? 7.428 -4.814 -6.992 1.00 96.56 213 GLY A C 1
ATOM 1578 O O . GLY A 1 213 ? 6.228 -4.640 -7.195 1.00 96.56 213 GLY A O 1
ATOM 1579 N N . TYR A 1 214 ? 7.882 -5.382 -5.876 1.00 95.75 214 TYR A N 1
ATOM 1580 C CA . TYR A 1 214 ? 7.033 -5.946 -4.824 1.00 95.75 214 TYR A CA 1
ATOM 1581 C C . TYR A 1 214 ? 7.493 -5.447 -3.456 1.00 95.75 214 TYR A C 1
ATOM 1583 O O . TYR A 1 214 ? 8.594 -5.778 -3.015 1.00 95.75 214 TYR A O 1
ATOM 1591 N N . ALA A 1 215 ? 6.658 -4.678 -2.762 1.00 96.44 215 ALA A N 1
ATOM 1592 C CA . ALA A 1 215 ? 6.948 -4.196 -1.415 1.00 96.44 215 ALA A CA 1
ATOM 1593 C C . ALA A 1 215 ? 6.060 -4.901 -0.384 1.00 96.44 215 ALA A C 1
ATOM 1595 O O . ALA A 1 215 ? 4.850 -5.009 -0.556 1.00 96.44 215 ALA A O 1
ATOM 1596 N N . THR A 1 216 ? 6.655 -5.349 0.720 1.00 96.94 216 THR A N 1
ATOM 1597 C CA . THR A 1 216 ? 5.920 -5.831 1.893 1.00 96.94 216 THR A CA 1
ATOM 1598 C C . THR A 1 216 ? 6.140 -4.863 3.040 1.00 96.94 216 THR A C 1
ATOM 1600 O O . THR A 1 216 ? 7.258 -4.742 3.543 1.00 96.94 216 THR A O 1
ATOM 1603 N N . VAL A 1 217 ? 5.069 -4.193 3.462 1.00 97.75 217 VAL A N 1
ATOM 1604 C CA . VAL A 1 217 ? 5.070 -3.263 4.595 1.00 97.75 217 VAL A CA 1
ATOM 1605 C C . VAL A 1 217 ? 4.099 -3.779 5.647 1.00 97.75 217 VAL A C 1
ATOM 1607 O O . VAL A 1 217 ? 2.976 -4.157 5.319 1.00 97.75 217 VAL A O 1
ATOM 1610 N N . VAL A 1 218 ? 4.529 -3.798 6.906 1.00 97.31 218 VAL A N 1
ATOM 1611 C CA . VAL A 1 218 ? 3.664 -4.108 8.050 1.00 97.31 218 VAL A CA 1
ATOM 1612 C C . VAL A 1 218 ? 3.422 -2.847 8.865 1.00 97.31 218 VAL A C 1
ATOM 1614 O O . VAL A 1 218 ? 4.323 -2.028 9.009 1.00 97.31 218 VAL A O 1
ATOM 1617 N N . TYR A 1 219 ? 2.216 -2.704 9.409 1.00 97.94 219 TYR A N 1
ATOM 1618 C CA . TYR A 1 219 ? 1.851 -1.612 10.307 1.00 97.94 219 TYR A CA 1
ATOM 1619 C C . TYR A 1 219 ? 1.451 -2.189 11.657 1.00 97.94 219 TYR A C 1
ATOM 1621 O O . TYR A 1 219 ? 0.571 -3.047 11.731 1.00 97.94 219 TYR A O 1
ATOM 1629 N N . ARG A 1 220 ? 2.100 -1.723 12.723 1.00 95.81 220 ARG A N 1
ATOM 1630 C CA . ARG A 1 220 ? 1.867 -2.190 14.095 1.00 95.81 220 ARG A CA 1
ATOM 1631 C C . ARG A 1 220 ? 1.956 -1.028 15.084 1.00 95.81 220 ARG A C 1
ATOM 1633 O O . ARG A 1 220 ? 2.647 -0.060 14.777 1.00 95.81 220 ARG A O 1
ATOM 1640 N N . PRO A 1 221 ? 1.279 -1.094 16.240 1.00 92.06 221 PRO A N 1
ATOM 1641 C CA . PRO A 1 221 ? 1.534 -0.168 17.339 1.00 92.06 221 PRO A CA 1
ATOM 1642 C C . PRO A 1 221 ? 3.025 -0.122 17.699 1.00 92.06 221 PRO A C 1
ATOM 1644 O O . PRO A 1 221 ? 3.706 -1.144 17.587 1.00 92.06 221 PRO A O 1
ATOM 1647 N N . GLU A 1 222 ? 3.528 1.035 18.129 1.00 81.06 222 GLU A N 1
ATOM 1648 C CA . GLU A 1 222 ? 4.840 1.086 18.787 1.00 81.06 222 GLU A CA 1
ATOM 1649 C C . GLU A 1 222 ? 4.783 0.327 20.123 1.00 81.06 222 GLU A C 1
ATOM 1651 O O . GLU A 1 222 ? 3.780 0.411 20.839 1.00 81.06 222 GLU A O 1
ATOM 1656 N N . ASP A 1 223 ? 5.841 -0.441 20.402 1.00 59.72 223 ASP A N 1
ATOM 1657 C CA . ASP A 1 223 ? 6.013 -1.225 21.634 1.00 59.72 223 ASP A CA 1
ATOM 1658 C C . ASP A 1 223 ? 6.288 -0.335 22.861 1.00 59.72 223 ASP A C 1
ATOM 1660 O O . ASP A 1 223 ? 7.067 0.642 22.736 1.00 59.72 223 ASP A O 1
#

Foldseek 3Di:
DPPDDDDDPVRVVVDCLVVVCVVVQVVVDVDDDDDDDDWDDDDPVVLLVVLLVLLVVVLVVCVVVVDDEVPRDDFDFGWWAFWAADPDPVPDGHQPPDLDPRSVVVLLVVRVVLCCQQQFFFQDDVSLVSNLVCFAAPVPPVPPVHRGPTRIRCNRRVSNRSSNQQSNCVSNVHATKGKDWPDKDKCQGVPDDPDPPDPDDDDFDHGSRTMIMHIDMDIDGDD

pLDDT: mean 90.35, std 10.34, range [45.03, 98.69]